Protein AF-0000000084541902 (afdb_homodimer)

Foldseek 3Di:
DDDDDDDDAAEAEDQCQPQQQVQVCQLVVHHFPDDDPQAKTWHDDVPHIYIYGYDDPVCCVVRVDLDDPDEAEEEDQDVVVSQVSCVVSVWHQPDDWDADPQFIWTWTAGPRRHIYIYTYGDD/DDDDDDDDAAEAEDQCQPQQQVQVCQLVVHHFPDDDPQAKTWHDDVPHIYIYGYDDPVCCVVRVDLDDPDEAEEEDQDVVVSQVSCVVSVWHQPDDWDADPQFIWGWTAGPRRHIYIYTYGDD

Secondary structure (DSSP, 8-state):
----EEEEEEEEE-S-HHHHHHHHHHHHTS--SEEETTTEEEEEETTEEEEEEPPPGGGGGGG-----SEEEEEEES-HHHHHHHHHHTT----SPPEEETTEEEEEEE-TT--EEEEEEE--/----EEEEEEEEE-S-HHHHHHHHHHHHTS--SEEETTTEEEEEETTEEEEEEPPPGGGGGGG--S--SEEEEEEES-HHHHHHHHHHTT---SSPPEEETTEEEEEEE-TT--EEEEEEE--

Structure (mmCIF, N/CA/C/O backbone):
data_AF-0000000084541902-model_v1
#
loop_
_entity.id
_entity.type
_entity.pdbx_description
1 polymer 'Glyoxalase/bleomycin resistance protein/dioxygenase'
#
loop_
_atom_site.group_PDB
_atom_site.id
_atom_site.type_symbol
_atom_site.label_atom_id
_atom_site.label_alt_id
_atom_site.label_comp_id
_atom_site.label_asym_id
_atom_site.label_entity_id
_atom_site.label_seq_id
_atom_site.pdbx_PDB_ins_code
_atom_site.Cartn_x
_atom_site.Cartn_y
_atom_site.Cartn_z
_atom_site.occupancy
_atom_site.B_iso_or_equiv
_atom_site.auth_seq_id
_atom_site.auth_comp_id
_atom_site.auth_asym_id
_atom_site.auth_atom_id
_atom_site.pdbx_PDB_model_num
ATOM 1 N N . MET A 1 1 ? -4.469 -24.125 -5.059 1 84.31 1 MET A N 1
ATOM 2 C CA . MET A 1 1 ? -3.158 -23.859 -4.473 1 84.31 1 MET A CA 1
ATOM 3 C C . MET A 1 1 ? -3.051 -22.422 -4.004 1 84.31 1 MET A C 1
ATOM 5 O O . MET A 1 1 ? -3.621 -21.516 -4.617 1 84.31 1 MET A O 1
ATOM 9 N N . VAL A 1 2 ? -2.547 -22.188 -2.789 1 92.25 2 VAL A N 1
ATOM 10 C CA . VAL A 1 2 ? -2.516 -20.906 -2.09 1 92.25 2 VAL A CA 1
ATOM 11 C C . VAL A 1 2 ? -1.085 -20.375 -2.049 1 92.25 2 VAL A C 1
ATOM 13 O O . VAL A 1 2 ? -0.127 -21.156 -2.098 1 92.25 2 VAL A O 1
ATOM 16 N N . LEU A 1 3 ? -0.998 -19.078 -2.119 1 96.38 3 LEU A N 1
ATOM 17 C CA . LEU A 1 3 ? 0.308 -18.453 -1.986 1 96.38 3 LEU A CA 1
ATOM 18 C C . LEU A 1 3 ? 0.795 -18.5 -0.542 1 96.38 3 LEU A C 1
ATOM 20 O O . LEU A 1 3 ? 0.084 -18.078 0.373 1 96.38 3 LEU A O 1
ATOM 24 N N . HIS A 1 4 ? 1.922 -19.078 -0.298 1 94.94 4 HIS A N 1
ATOM 25 C CA . HIS A 1 4 ? 2.521 -19.078 1.031 1 94.94 4 HIS A CA 1
ATOM 26 C C . HIS A 1 4 ? 3.416 -17.859 1.226 1 94.94 4 HIS A C 1
ATOM 28 O O . HIS A 1 4 ? 4.59 -17.875 0.854 1 94.94 4 HIS A O 1
ATOM 34 N N . CYS A 1 5 ? 2.943 -16.875 1.828 1 95.88 5 CYS A N 1
ATOM 35 C CA . CYS A 1 5 ? 3.604 -15.594 2.039 1 95.88 5 CYS A CA 1
ATOM 36 C C . CYS A 1 5 ? 4.211 -15.516 3.434 1 95.88 5 CYS A C 1
ATOM 38 O O . CYS A 1 5 ? 3.537 -15.805 4.426 1 95.88 5 CYS A O 1
ATOM 40 N N . HIS A 1 6 ? 5.473 -15.094 3.51 1 95.88 6 HIS A N 1
ATOM 41 C CA . HIS A 1 6 ? 6.18 -15 4.781 1 95.88 6 HIS A CA 1
ATOM 42 C C . HIS A 1 6 ? 6.137 -13.578 5.336 1 95.88 6 HIS A C 1
ATOM 44 O O . HIS A 1 6 ? 6.234 -13.383 6.551 1 95.88 6 HIS A O 1
ATOM 50 N N . ALA A 1 7 ? 6.039 -12.672 4.535 1 97.25 7 ALA A N 1
ATOM 51 C CA . ALA A 1 7 ? 6.012 -11.258 4.91 1 97.25 7 ALA A CA 1
ATOM 52 C C . ALA A 1 7 ? 5.34 -10.422 3.824 1 97.25 7 ALA A C 1
ATOM 54 O O . ALA A 1 7 ? 5.395 -10.766 2.641 1 97.25 7 ALA A O 1
ATOM 55 N N . ALA A 1 8 ? 4.699 -9.438 4.238 1 98.56 8 ALA A N 1
ATOM 56 C CA . ALA A 1 8 ? 4.09 -8.469 3.322 1 98.56 8 ALA A CA 1
ATOM 57 C C . ALA A 1 8 ? 4.48 -7.043 3.693 1 98.56 8 ALA A C 1
ATOM 59 O O . ALA A 1 8 ? 4.547 -6.699 4.875 1 98.56 8 ALA A O 1
ATOM 60 N N . VAL A 1 9 ? 4.766 -6.262 2.695 1 98.25 9 VAL A N 1
ATOM 61 C CA . VAL A 1 9 ? 5.145 -4.859 2.842 1 98.25 9 VAL A CA 1
ATOM 62 C C . VAL A 1 9 ? 4.484 -4.031 1.745 1 98.25 9 VAL A C 1
ATOM 64 O O . VAL A 1 9 ? 4.238 -4.527 0.644 1 98.25 9 VAL A O 1
ATOM 67 N N . VAL A 1 10 ? 4.168 -2.811 2.059 1 98.44 10 VAL A N 1
ATOM 68 C CA . VAL A 1 10 ? 3.791 -1.898 0.983 1 98.44 10 VAL A CA 1
ATOM 69 C C . VAL A 1 10 ? 5.004 -1.073 0.557 1 98.44 10 VAL A C 1
ATOM 71 O O . VAL A 1 10 ? 5.793 -0.639 1.398 1 98.44 10 VAL A O 1
ATOM 74 N N . THR A 1 11 ? 5.082 -0.857 -0.761 1 96.94 11 THR A N 1
ATOM 75 C CA . THR A 1 11 ? 6.219 -0.095 -1.261 1 96.94 11 THR A CA 1
ATOM 76 C C . THR A 1 11 ? 5.758 1.023 -2.189 1 96.94 11 THR A C 1
ATOM 78 O O . THR A 1 11 ? 4.695 0.926 -2.807 1 96.94 11 THR A O 1
ATOM 81 N N . ILE A 1 12 ? 6.566 2.049 -2.248 1 96.38 12 ILE A N 1
ATOM 82 C CA . ILE A 1 12 ? 6.395 3.143 -3.197 1 96.38 12 ILE A CA 1
ATOM 83 C C . ILE A 1 12 ? 7.648 3.275 -4.062 1 96.38 12 ILE A C 1
ATOM 85 O O . ILE A 1 12 ? 8.766 3.332 -3.545 1 96.38 12 ILE A O 1
ATOM 89 N N . SER A 1 13 ? 7.422 3.297 -5.34 1 94.94 13 SER A N 1
ATOM 90 C CA . SER A 1 13 ? 8.531 3.582 -6.246 1 94.94 13 SER A CA 1
ATOM 91 C C . SER A 1 13 ? 8.664 5.082 -6.496 1 94.94 13 SER A C 1
ATOM 93 O O . SER A 1 13 ? 7.668 5.797 -6.559 1 94.94 13 SER A O 1
ATOM 95 N N . THR A 1 14 ? 9.875 5.559 -6.598 1 94.12 14 THR A N 1
ATOM 96 C CA . THR A 1 14 ? 10.117 6.969 -6.875 1 94.12 14 THR A CA 1
ATOM 97 C C . THR A 1 14 ? 11.445 7.156 -7.594 1 94.12 14 THR A C 1
ATOM 99 O O . THR A 1 14 ? 12.414 6.441 -7.32 1 94.12 14 THR A O 1
ATOM 102 N N . PRO A 1 15 ? 11.516 8.125 -8.531 1 91.25 15 PRO A N 1
ATOM 103 C CA . PRO A 1 15 ? 12.812 8.453 -9.125 1 91.25 15 PRO A CA 1
ATOM 104 C C . PRO A 1 15 ? 13.695 9.289 -8.195 1 91.25 15 PRO A C 1
ATOM 106 O O . PRO A 1 15 ? 14.883 9.477 -8.477 1 91.25 15 PRO A O 1
ATOM 109 N N . ASN A 1 16 ? 13.164 9.805 -7.156 1 92.81 16 ASN A N 1
ATOM 110 C CA . ASN A 1 16 ? 13.906 10.641 -6.211 1 92.81 16 ASN A CA 1
ATOM 111 C C . ASN A 1 16 ? 13.734 10.148 -4.777 1 92.81 16 ASN A C 1
ATOM 113 O O . ASN A 1 16 ? 12.977 10.734 -3.998 1 92.81 16 ASN A O 1
ATOM 117 N N . LEU A 1 17 ? 14.492 9.18 -4.438 1 96.69 17 LEU A N 1
ATOM 118 C CA . LEU A 1 17 ? 14.391 8.5 -3.154 1 96.69 17 LEU A CA 1
ATOM 119 C C . LEU A 1 17 ? 14.672 9.453 -2.002 1 96.69 17 LEU A C 1
ATOM 121 O O . LEU A 1 17 ? 13.977 9.43 -0.986 1 96.69 17 LEU A O 1
ATOM 125 N N . ALA A 1 18 ? 15.656 10.266 -2.162 1 97.56 18 ALA A N 1
ATOM 126 C CA . ALA A 1 18 ? 16.062 11.18 -1.097 1 97.56 18 ALA A CA 1
ATOM 127 C C . ALA A 1 18 ? 14.914 12.109 -0.711 1 97.56 18 ALA A C 1
ATOM 129 O O . ALA A 1 18 ? 14.617 12.281 0.474 1 97.56 18 ALA A O 1
ATOM 130 N N . GLN A 1 19 ? 14.305 12.672 -1.702 1 96.88 19 GLN A N 1
ATOM 131 C CA . GLN A 1 19 ? 13.211 13.617 -1.47 1 96.88 19 GLN A CA 1
ATOM 132 C C . GLN A 1 19 ? 12.047 12.938 -0.76 1 96.88 19 GLN A C 1
ATOM 134 O O . GLN A 1 19 ? 11.531 13.453 0.231 1 96.88 19 GLN A O 1
ATOM 139 N N . LEU A 1 20 ? 11.617 11.812 -1.237 1 97.19 20 LEU A N 1
ATOM 140 C CA . LEU A 1 20 ? 10.461 11.141 -0.667 1 97.19 20 LEU A CA 1
ATOM 141 C C . LEU A 1 20 ? 10.773 10.594 0.721 1 97.19 20 LEU A C 1
ATOM 143 O O . LEU A 1 20 ? 9.93 10.648 1.621 1 97.19 20 LEU A O 1
ATOM 147 N N . SER A 1 21 ? 11.961 10.078 0.886 1 98.31 21 SER A N 1
ATOM 148 C CA . SER A 1 21 ? 12.391 9.617 2.201 1 98.31 21 SER A CA 1
ATOM 149 C C . SER A 1 21 ? 12.391 10.75 3.217 1 98.31 21 SER A C 1
ATOM 151 O O . SER A 1 21 ? 11.977 10.562 4.363 1 98.31 21 SER A O 1
ATOM 153 N N . GLN A 1 22 ? 12.82 11.883 2.809 1 98.19 22 GLN A N 1
ATOM 154 C CA . GLN A 1 22 ? 12.836 13.039 3.703 1 98.19 22 GLN A CA 1
ATOM 155 C C . GLN A 1 22 ? 11.422 13.453 4.098 1 98.19 22 GLN A C 1
ATOM 157 O O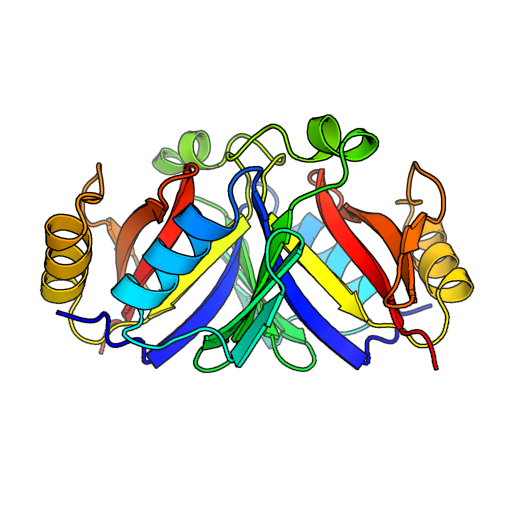 . GLN A 1 22 ? 11.164 13.773 5.258 1 98.19 22 GLN A O 1
ATOM 162 N N . PHE A 1 23 ? 10.562 13.438 3.158 1 98.38 23 PHE A N 1
ATOM 163 C CA . PHE A 1 23 ? 9.172 13.758 3.451 1 98.38 23 PHE A CA 1
ATOM 164 C C . PHE A 1 23 ? 8.625 12.844 4.543 1 98.38 23 PHE A C 1
ATOM 166 O O . PHE A 1 23 ? 8.055 13.312 5.531 1 98.38 23 PHE A O 1
ATOM 173 N N . TYR A 1 24 ? 8.758 11.555 4.348 1 98.62 24 TYR A N 1
ATOM 174 C CA . TYR A 1 24 ? 8.195 10.617 5.309 1 98.62 24 TYR A CA 1
ATOM 175 C C . TYR A 1 24 ? 8.93 10.695 6.645 1 98.62 24 TYR A C 1
ATOM 177 O O . TYR A 1 24 ? 8.328 10.508 7.703 1 98.62 24 TYR A O 1
ATOM 185 N N . SER A 1 25 ? 10.242 10.977 6.613 1 98.56 25 SER A N 1
ATOM 186 C CA . SER A 1 25 ? 10.961 11.211 7.863 1 98.56 25 SER A CA 1
ATOM 187 C C . SER A 1 25 ? 10.367 12.383 8.633 1 98.56 25 SER A C 1
ATOM 189 O O . SER A 1 25 ? 10.148 12.297 9.844 1 98.56 25 SER A O 1
ATOM 191 N N . ASP A 1 26 ? 10.109 13.461 7.949 1 98.31 26 ASP A N 1
ATOM 192 C CA . ASP A 1 26 ? 9.539 14.656 8.57 1 98.31 26 ASP A CA 1
ATOM 193 C C . ASP A 1 26 ? 8.102 14.398 9.039 1 98.31 26 ASP A C 1
ATOM 195 O O . ASP A 1 26 ? 7.727 14.797 10.141 1 98.31 26 ASP A O 1
ATOM 199 N N . LEU A 1 27 ? 7.352 13.773 8.211 1 98.38 27 LEU A N 1
ATOM 200 C CA . LEU A 1 27 ? 5.953 13.5 8.516 1 98.38 27 LEU A CA 1
ATOM 201 C C . LEU A 1 27 ? 5.828 12.641 9.766 1 98.38 27 LEU A C 1
ATOM 203 O O . LEU A 1 27 ? 4.992 12.914 10.633 1 98.38 27 LEU A O 1
ATOM 207 N N . LEU A 1 28 ? 6.668 11.609 9.844 1 97.31 28 LEU A N 1
ATOM 208 C CA . LEU A 1 28 ? 6.543 10.609 10.891 1 97.31 28 LEU A CA 1
ATOM 209 C C . LEU A 1 28 ? 7.434 10.945 12.078 1 97.31 28 LEU A C 1
ATOM 211 O O . LEU A 1 28 ? 7.297 10.352 13.148 1 97.31 28 LEU A O 1
ATOM 215 N N . GLY A 1 29 ? 8.367 11.844 11.867 1 96.69 29 GLY A N 1
ATOM 216 C CA . GLY A 1 29 ? 9.25 12.266 12.945 1 96.69 29 GLY A CA 1
ATOM 217 C C . GLY A 1 29 ? 10.312 11.242 13.289 1 96.69 29 GLY A C 1
ATOM 218 O O . GLY A 1 29 ? 10.703 11.117 14.445 1 96.69 29 GLY A O 1
ATOM 219 N N . MET A 1 30 ? 10.648 10.414 12.336 1 96.38 30 MET A N 1
ATOM 220 C CA . MET A 1 30 ? 11.648 9.367 12.547 1 96.38 30 MET A CA 1
ATOM 221 C C . MET A 1 30 ? 12.43 9.102 11.266 1 96.38 30 MET A C 1
ATOM 223 O O . MET A 1 30 ? 11.906 9.266 10.164 1 96.38 30 MET A O 1
ATOM 227 N N . PRO A 1 31 ? 13.68 8.719 11.43 1 97.25 31 PRO A N 1
ATOM 228 C CA . PRO A 1 31 ? 14.414 8.289 10.234 1 97.25 31 PRO A CA 1
ATOM 229 C C . PRO A 1 31 ? 14 6.898 9.758 1 97.25 31 PRO A C 1
ATOM 231 O O . PRO A 1 31 ? 13.375 6.145 10.508 1 97.25 31 PRO A O 1
ATOM 234 N N . PRO A 1 32 ? 14.32 6.621 8.453 1 98.44 32 PRO A N 1
ATOM 235 C CA . PRO A 1 32 ? 14.094 5.238 8.031 1 98.44 32 PRO A CA 1
ATOM 236 C C . PRO A 1 32 ? 14.945 4.234 8.805 1 98.44 32 PRO A C 1
ATOM 238 O O . PRO A 1 32 ? 16.078 4.539 9.172 1 98.44 32 PRO A O 1
ATOM 241 N N . GLN A 1 33 ? 14.422 3.051 9.031 1 98.31 33 GLN A N 1
ATOM 242 C CA . GLN A 1 33 ? 15.156 1.982 9.695 1 98.31 33 GLN A CA 1
ATOM 243 C C . GLN A 1 33 ? 16.281 1.45 8.797 1 98.31 33 GLN A C 1
ATOM 245 O O . GLN A 1 33 ? 17.312 0.993 9.297 1 98.31 33 GLN A O 1
ATOM 250 N N . ILE A 1 34 ? 16.031 1.402 7.543 1 97.31 34 ILE A N 1
ATOM 251 C CA . ILE A 1 34 ? 16.984 1.048 6.504 1 97.31 34 ILE A CA 1
ATOM 252 C C . ILE A 1 34 ? 17.094 2.18 5.484 1 97.31 34 ILE A C 1
ATOM 254 O O . ILE A 1 34 ? 16.078 2.752 5.082 1 97.31 34 ILE A O 1
ATOM 258 N N . TYR A 1 35 ? 18.281 2.539 5.152 1 97.88 35 TYR A N 1
ATOM 259 C CA . TYR A 1 35 ? 18.484 3.523 4.098 1 97.88 35 TYR A CA 1
ATOM 260 C C . TYR A 1 35 ? 19.734 3.186 3.277 1 97.88 35 TYR A C 1
ATOM 262 O O . TYR A 1 35 ? 20.844 3.107 3.82 1 97.88 35 TYR A O 1
ATOM 270 N N . ILE A 1 36 ? 19.469 2.891 2.104 1 96.06 36 ILE A N 1
ATOM 271 C CA . ILE A 1 36 ? 20.531 2.709 1.116 1 96.06 36 ILE A CA 1
ATOM 272 C C . ILE A 1 36 ? 20.406 3.773 0.027 1 96.06 36 ILE A C 1
ATOM 274 O O . ILE A 1 36 ? 19.438 3.766 -0.751 1 96.06 36 ILE A O 1
ATOM 278 N N . GLU A 1 37 ? 21.359 4.598 -0.025 1 95.5 37 GLU A N 1
ATOM 279 C CA . GLU A 1 37 ? 21.312 5.762 -0.91 1 95.5 37 GLU A CA 1
ATOM 280 C C . GLU A 1 37 ? 21.031 5.344 -2.352 1 95.5 37 GLU A C 1
ATOM 282 O O . GLU A 1 37 ? 21.688 4.441 -2.879 1 95.5 37 GLU A O 1
ATOM 287 N N . GLY A 1 38 ? 20.031 6.023 -2.93 1 93.69 38 GLY A N 1
ATOM 288 C C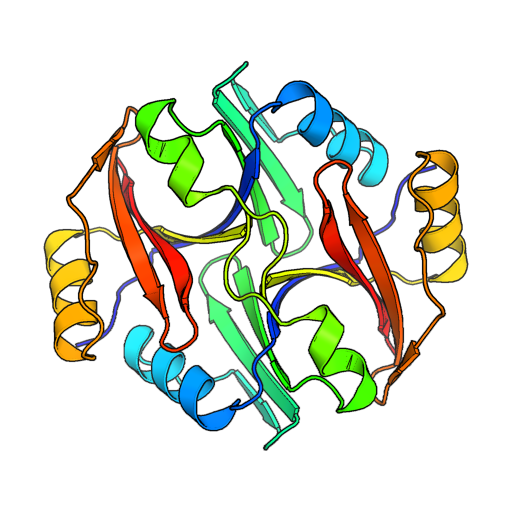A . GLY A 1 38 ? 19.703 5.801 -4.328 1 93.69 38 GLY A CA 1
ATOM 289 C C . GLY A 1 38 ? 19.078 4.441 -4.582 1 93.69 38 GLY A C 1
ATOM 290 O O . GLY A 1 38 ? 18.969 4.008 -5.734 1 93.69 38 GLY A O 1
ATOM 291 N N . VAL A 1 39 ? 18.75 3.709 -3.5 1 94.44 39 VAL A N 1
ATOM 292 C CA . VAL A 1 39 ? 18.281 2.35 -3.725 1 94.44 39 VAL A CA 1
ATOM 293 C C . VAL A 1 39 ? 16.984 2.119 -2.932 1 94.44 39 VAL A C 1
ATOM 295 O O . VAL A 1 39 ? 15.953 1.77 -3.504 1 94.44 39 VAL A O 1
ATOM 298 N N . TYR A 1 40 ? 17.109 2.367 -1.618 1 96.5 40 TYR A N 1
ATOM 299 C CA . TYR A 1 40 ? 16.016 1.848 -0.806 1 96.5 40 TYR A CA 1
ATOM 300 C C . TYR A 1 40 ? 15.938 2.564 0.537 1 96.5 40 TYR A C 1
ATOM 302 O O . TYR A 1 40 ? 16.969 2.896 1.125 1 96.5 40 TYR A O 1
ATOM 310 N N . ALA A 1 41 ? 14.773 2.838 1.063 1 98.44 41 ALA A N 1
ATOM 311 C CA . ALA A 1 41 ? 14.461 3.271 2.422 1 98.44 41 ALA A CA 1
ATOM 312 C C . ALA A 1 41 ? 13.273 2.496 2.988 1 98.44 41 ALA A C 1
ATOM 314 O O . ALA A 1 41 ? 12.344 2.156 2.258 1 98.44 41 ALA A O 1
ATOM 315 N N . GLU A 1 42 ? 13.297 2.279 4.32 1 98.75 42 GLU A N 1
ATOM 316 C CA . GLU A 1 42 ? 12.195 1.554 4.945 1 98.75 42 GLU A CA 1
ATOM 317 C C . GLU A 1 42 ? 11.805 2.188 6.277 1 98.75 42 GLU A C 1
ATOM 319 O O . GLU A 1 42 ? 12.672 2.477 7.109 1 98.75 42 GLU A O 1
ATOM 324 N N . PHE A 1 43 ? 10.531 2.4 6.469 1 98.75 43 PHE A N 1
ATOM 325 C CA . PHE A 1 43 ? 9.961 2.947 7.699 1 98.75 43 PHE A CA 1
ATOM 326 C C . PHE A 1 43 ? 9.094 1.913 8.406 1 98.75 43 PHE A C 1
ATOM 328 O O . PHE A 1 43 ? 8.367 1.157 7.754 1 98.75 43 PHE A O 1
ATOM 335 N N . GLN A 1 44 ? 9.195 1.877 9.688 1 98 44 GLN A N 1
ATOM 336 C CA . GLN A 1 44 ? 8.297 1.053 10.492 1 98 44 GLN A CA 1
ATOM 337 C C . GLN A 1 44 ? 7.176 1.891 11.102 1 98 44 GLN A C 1
ATOM 339 O O . GLN A 1 44 ? 7.41 2.689 12.008 1 98 44 GLN A O 1
ATOM 344 N N . LEU A 1 45 ? 5.965 1.694 10.609 1 98 45 LEU A N 1
ATOM 345 C CA . LEU A 1 45 ? 4.762 2.289 11.18 1 98 45 LEU A CA 1
ATOM 346 C C . LEU A 1 45 ? 4.023 1.284 12.062 1 98 45 LEU A C 1
ATOM 348 O O . LEU A 1 45 ? 4.32 0.087 12.023 1 98 45 LEU A O 1
ATOM 352 N N . PRO A 1 46 ? 3.154 1.787 12.945 1 97.62 46 PRO A N 1
ATOM 353 C CA . PRO A 1 46 ? 2.348 0.817 13.688 1 97.62 46 PRO A CA 1
ATOM 354 C C . PRO A 1 46 ? 1.528 -0.092 12.773 1 97.62 46 PRO A C 1
ATOM 356 O O . PRO A 1 46 ? 0.571 0.362 12.141 1 97.62 46 PRO A O 1
ATOM 359 N N . GLY A 1 47 ? 2.012 -1.36 12.617 1 97.56 47 GLY A N 1
ATOM 360 C CA . GLY A 1 47 ? 1.249 -2.363 11.891 1 97.56 47 GLY A CA 1
ATOM 361 C C . GLY A 1 47 ? 1.649 -2.471 10.43 1 97.56 47 GLY A C 1
ATOM 362 O O . GLY A 1 47 ? 1.054 -3.242 9.672 1 97.56 47 GLY A O 1
ATOM 363 N N . LEU A 1 48 ? 2.65 -1.729 10.008 1 98 48 LEU A N 1
ATOM 364 C CA . LEU A 1 48 ? 2.928 -1.683 8.578 1 98 48 LEU A CA 1
ATOM 365 C C . LEU A 1 48 ? 4.375 -1.271 8.32 1 98 48 LEU A C 1
ATOM 367 O O . LEU A 1 48 ? 4.879 -0.333 8.938 1 98 48 LEU A O 1
ATOM 371 N N . ARG A 1 49 ? 5.051 -1.941 7.438 1 98.44 49 ARG A N 1
ATOM 372 C CA . ARG A 1 49 ? 6.324 -1.467 6.902 1 98.44 49 ARG A CA 1
ATOM 373 C C . ARG A 1 49 ? 6.125 -0.758 5.566 1 98.44 49 ARG A C 1
ATOM 375 O O . ARG A 1 49 ? 5.422 -1.263 4.688 1 98.44 49 ARG A O 1
ATOM 382 N N . LEU A 1 50 ? 6.738 0.37 5.465 1 98.75 50 LEU A N 1
ATOM 383 C CA . LEU A 1 50 ? 6.734 1.138 4.227 1 98.75 50 LEU A CA 1
ATOM 384 C C . LEU A 1 50 ? 8.117 1.138 3.582 1 98.75 50 LEU A C 1
ATOM 386 O O . LEU A 1 50 ? 9.07 1.677 4.148 1 98.75 50 LEU A O 1
ATOM 390 N N . GLY A 1 51 ? 8.188 0.538 2.445 1 98.31 51 GLY A N 1
ATOM 391 C CA . GLY A 1 51 ? 9.398 0.63 1.643 1 98.31 51 GLY A CA 1
ATOM 392 C C . GLY A 1 51 ? 9.305 1.665 0.538 1 98.31 51 GLY A C 1
ATOM 393 O O . GLY A 1 51 ? 8.242 1.849 -0.059 1 98.31 51 GLY A O 1
ATOM 394 N N . ILE A 1 52 ? 10.367 2.285 0.3 1 97.81 52 ILE A N 1
ATOM 395 C CA . ILE A 1 52 ? 10.508 3.219 -0.812 1 97.81 52 ILE A CA 1
ATOM 396 C C . ILE A 1 52 ? 11.734 2.846 -1.649 1 97.81 52 ILE A C 1
ATOM 398 O O . ILE A 1 52 ? 12.82 2.641 -1.111 1 97.81 52 ILE A O 1
ATOM 402 N N . PHE A 1 53 ? 11.508 2.74 -2.945 1 95.44 53 PHE A N 1
ATOM 403 C CA . PHE A 1 53 ? 12.656 2.314 -3.742 1 95.44 53 PHE A CA 1
ATOM 404 C C . PHE A 1 53 ? 12.727 3.094 -5.051 1 95.44 53 PHE A C 1
ATOM 406 O O . PHE A 1 53 ? 11.703 3.596 -5.535 1 95.44 53 PHE A O 1
ATOM 413 N N . GLU A 1 54 ? 13.867 3.215 -5.566 1 92.88 54 GLU A N 1
ATOM 414 C CA . GLU A 1 54 ? 14.094 3.762 -6.902 1 92.88 54 GLU A CA 1
ATOM 415 C C . GLU A 1 54 ? 14.164 2.654 -7.949 1 92.88 54 GLU A C 1
ATOM 417 O O . GLU A 1 54 ? 15.031 1.781 -7.879 1 92.88 54 GLU A O 1
ATOM 422 N N . PRO A 1 55 ? 13.227 2.746 -8.883 1 87.81 55 PRO A N 1
ATOM 423 C CA . PRO A 1 55 ? 13.281 1.7 -9.906 1 87.81 55 PRO A CA 1
ATOM 424 C C . PRO A 1 55 ? 14.516 1.809 -10.797 1 87.81 55 PRO A C 1
ATOM 426 O O . PRO A 1 55 ? 15.039 2.906 -11 1 87.81 55 PRO A O 1
ATOM 429 N N . ARG A 1 56 ? 14.898 0.651 -11.258 1 82.81 56 ARG A N 1
ATOM 430 C CA . ARG A 1 56 ? 15.961 0.663 -12.25 1 82.81 56 ARG A CA 1
ATOM 431 C C . ARG A 1 56 ? 15.5 1.328 -13.539 1 82.81 56 ARG A C 1
ATOM 433 O O . ARG A 1 56 ? 14.305 1.367 -13.828 1 82.81 56 ARG A O 1
ATOM 440 N N . SER A 1 57 ? 16.422 1.892 -14.203 1 76.69 57 SER A N 1
ATOM 441 C CA . SER A 1 57 ? 16.125 2.648 -15.414 1 76.69 57 SER A CA 1
ATOM 442 C C . SER A 1 57 ? 15.188 1.874 -16.344 1 76.69 57 SER A C 1
ATOM 444 O O . SER A 1 57 ? 14.242 2.441 -16.891 1 76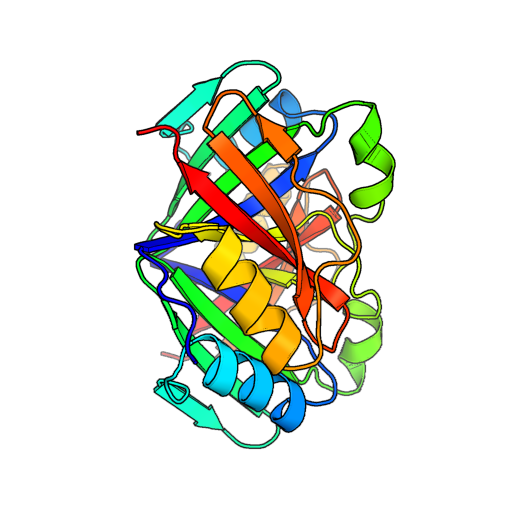.69 57 SER A O 1
ATOM 446 N N . GLY A 1 58 ? 15.344 0.688 -16.531 1 72.19 58 GLY A N 1
ATOM 447 C CA . GLY A 1 58 ? 14.523 -0.11 -17.422 1 72.19 58 GLY A CA 1
ATOM 448 C C . GLY A 1 58 ? 13.117 -0.335 -16.906 1 72.19 58 GLY A C 1
ATOM 449 O O . GLY A 1 58 ? 12.227 -0.706 -17.672 1 72.19 58 GLY A O 1
ATOM 450 N N . ASP A 1 59 ? 12.867 -0.091 -15.633 1 76.5 59 ASP A N 1
ATOM 451 C CA . ASP A 1 59 ? 11.586 -0.398 -15 1 76.5 59 ASP A CA 1
ATOM 452 C C . ASP A 1 59 ? 10.781 0.874 -14.75 1 76.5 59 ASP A C 1
ATOM 454 O O . ASP A 1 59 ? 9.633 0.809 -14.297 1 76.5 59 ASP A O 1
ATOM 458 N N . ARG A 1 60 ? 11.281 2.059 -15.094 1 75.12 60 ARG A N 1
ATOM 459 C CA . ARG A 1 60 ? 10.68 3.336 -14.719 1 75.12 60 ARG A CA 1
ATOM 460 C C . ARG A 1 60 ? 9.305 3.496 -15.359 1 75.12 60 ARG A C 1
ATOM 462 O O . ARG A 1 60 ? 8.391 4.059 -14.75 1 75.12 60 ARG A O 1
ATOM 469 N N . GLN A 1 61 ? 9.156 2.936 -16.469 1 74.44 61 GLN A N 1
ATOM 470 C CA . GLN A 1 61 ? 7.883 3.061 -17.188 1 74.44 61 GLN A CA 1
ATOM 471 C C . GLN A 1 61 ? 6.781 2.279 -16.469 1 74.44 61 GLN A C 1
ATOM 473 O O . GLN A 1 61 ? 5.613 2.674 -16.5 1 74.44 61 GLN A O 1
ATOM 478 N N . GLU A 1 62 ? 7.207 1.246 -15.742 1 76.12 62 GLU A N 1
ATOM 479 C CA . GLU A 1 62 ? 6.285 0.386 -15.008 1 76.12 62 GLU A CA 1
ATOM 480 C C . GLU A 1 62 ? 5.613 1.144 -13.867 1 76.12 62 GLU A C 1
ATOM 482 O O . GLU A 1 62 ? 4.484 0.829 -13.492 1 76.12 62 GLU A O 1
ATOM 487 N N . PHE A 1 63 ? 6.324 2.238 -13.453 1 77.06 63 PHE A N 1
ATOM 488 C CA . PHE A 1 63 ? 5.887 2.949 -12.258 1 77.06 63 PHE A CA 1
ATOM 489 C C . PHE A 1 63 ? 5.496 4.383 -12.594 1 77.06 63 PHE A C 1
ATOM 491 O O . PHE A 1 63 ? 5.5 5.254 -11.719 1 77.06 63 PHE A O 1
ATOM 498 N N . SER A 1 64 ? 5.16 4.738 -13.727 1 67.06 64 SER A N 1
ATOM 499 C CA . SER A 1 64 ? 5.148 6.094 -14.258 1 67.06 64 SER A CA 1
ATOM 500 C C . SER A 1 64 ? 3.908 6.855 -13.812 1 67.06 64 SER A C 1
ATOM 502 O O . SER A 1 64 ? 3.828 8.078 -13.977 1 67.06 64 SER A O 1
ATOM 504 N N . SER A 1 65 ? 2.943 6.129 -13.148 1 64.94 65 SER A N 1
ATOM 505 C CA . SER A 1 65 ? 1.807 6.934 -12.711 1 64.94 65 SER A CA 1
ATOM 506 C C . SER A 1 65 ? 1.664 6.898 -11.195 1 64.94 65 SER A C 1
ATOM 508 O O . SER A 1 65 ? 1.727 5.832 -10.578 1 64.94 65 SER A O 1
ATOM 510 N N . PRO A 1 66 ? 1.711 8.125 -10.594 1 58.88 66 PRO A N 1
ATOM 511 C CA . PRO A 1 66 ? 1.531 8.156 -9.141 1 58.88 66 PRO A CA 1
ATOM 512 C C . PRO A 1 66 ? 0.102 7.828 -8.719 1 58.88 66 PRO A C 1
ATOM 514 O O . PRO A 1 66 ? -0.141 7.508 -7.551 1 58.88 66 PRO A O 1
ATOM 517 N N . LYS A 1 67 ? -0.715 7.93 -9.727 1 66.31 67 LYS A N 1
ATOM 518 C CA . LYS A 1 67 ? -2.115 7.688 -9.391 1 66.31 67 LYS A CA 1
ATOM 519 C C . LYS A 1 67 ? -2.447 6.199 -9.453 1 66.31 67 LYS A C 1
ATOM 521 O O . LYS A 1 67 ? -1.856 5.461 -10.242 1 66.31 67 LYS A O 1
ATOM 526 N N . GLY A 1 68 ? -3.027 5.762 -8.359 1 83.88 68 GLY A N 1
ATOM 527 C CA . GLY A 1 68 ? -3.471 4.375 -8.328 1 83.88 68 GLY A CA 1
ATOM 528 C C . GLY A 1 68 ? -4.543 4.117 -7.281 1 83.88 68 GLY A C 1
ATOM 529 O O . GLY A 1 68 ? -4.984 5.039 -6.598 1 83.88 68 GLY A O 1
ATOM 530 N N . ALA A 1 69 ? -4.977 2.939 -7.32 1 91.88 69 ALA A N 1
ATOM 531 C CA . ALA A 1 69 ? -6.07 2.525 -6.445 1 91.88 69 ALA A CA 1
ATOM 532 C C . ALA A 1 69 ? -5.57 2.258 -5.031 1 91.88 69 ALA A C 1
ATOM 534 O O . ALA A 1 69 ? -6.363 2.135 -4.094 1 91.88 69 ALA A O 1
ATOM 535 N N . MET A 1 70 ? -4.23 2.234 -4.844 1 95.25 70 MET A N 1
ATOM 536 C CA . MET A 1 70 ? -3.676 1.941 -3.525 1 95.25 70 MET A CA 1
ATOM 537 C C . MET A 1 70 ? -3.402 3.227 -2.754 1 95.25 70 MET A C 1
ATOM 539 O O . MET A 1 70 ? -2.975 4.227 -3.334 1 95.25 70 MET A O 1
ATOM 543 N N . SER A 1 71 ? -3.617 3.18 -1.47 1 96.19 71 SER A N 1
ATOM 544 C CA . SER A 1 71 ? -3.365 4.297 -0.566 1 96.19 71 SER A CA 1
ATOM 545 C C . SER A 1 71 ? -2.744 3.822 0.742 1 96.19 71 SER A C 1
ATOM 547 O O . SER A 1 71 ? -3.004 2.703 1.188 1 96.19 71 SER A O 1
ATOM 549 N N . LEU A 1 72 ? -1.904 4.652 1.279 1 97.62 72 LEU A N 1
ATOM 550 C CA . LEU A 1 72 ? -1.462 4.496 2.66 1 97.62 72 LEU A CA 1
ATOM 551 C C . LEU A 1 72 ? -2.445 5.152 3.625 1 97.62 72 LEU A C 1
ATOM 553 O O . LEU A 1 72 ? -2.658 6.363 3.572 1 97.62 72 LEU A O 1
ATOM 557 N N . CYS A 1 73 ? -3.049 4.391 4.508 1 97.62 73 CYS A N 1
ATOM 558 C CA . CYS A 1 73 ? -4.039 4.906 5.445 1 97.62 73 CYS A CA 1
ATOM 559 C C . CYS A 1 73 ? -3.449 5.035 6.848 1 97.62 73 CYS A C 1
ATOM 561 O O . CYS A 1 73 ? -2.961 4.055 7.41 1 97.62 73 CYS A O 1
ATOM 563 N N . LEU A 1 74 ? -3.539 6.195 7.387 1 98.31 74 LEU A N 1
ATOM 564 C CA . LEU A 1 74 ? -2.963 6.496 8.688 1 98.31 74 LEU A CA 1
ATOM 565 C C . LEU A 1 74 ? -4.047 6.934 9.672 1 98.31 74 LEU A C 1
ATOM 567 O O . LEU A 1 74 ? -4.754 7.91 9.43 1 98.31 74 LEU A O 1
ATOM 571 N N . GLN A 1 75 ? -4.125 6.238 10.742 1 98.06 75 GLN A N 1
ATOM 572 C CA . GLN A 1 75 ? -5.078 6.59 11.789 1 98.06 75 GLN A CA 1
ATOM 573 C C . GLN A 1 75 ? -4.465 7.582 12.781 1 98.06 75 GLN A C 1
ATOM 575 O O . GLN A 1 75 ? -3.359 7.363 13.281 1 98.06 75 GLN A O 1
ATOM 580 N N . VAL A 1 76 ? -5.227 8.625 13.07 1 98.06 76 VAL A N 1
ATOM 581 C CA . VAL A 1 76 ? -4.762 9.633 14.023 1 98.06 76 VAL A CA 1
ATOM 582 C C . VAL A 1 76 ? -5.848 9.906 15.062 1 98.06 76 VAL A C 1
ATOM 584 O O . VAL A 1 76 ? -7.004 9.523 14.867 1 98.06 76 VAL A O 1
ATOM 587 N N . SER A 1 77 ? -5.465 10.523 16.203 1 97.06 77 SER A N 1
ATOM 588 C CA . SER A 1 77 ? -6.426 10.875 17.25 1 97.06 77 SER A CA 1
ATOM 589 C C . SER A 1 77 ? -7.031 12.25 17 1 97.06 77 SER A C 1
ATOM 591 O O . SER A 1 77 ? -8.109 12.562 17.516 1 97.06 77 SER A O 1
ATOM 593 N N . ASP A 1 78 ? -6.348 13.055 16.234 1 97.12 78 ASP A N 1
ATOM 594 C CA . ASP A 1 78 ? -6.746 14.438 15.961 1 97.12 78 ASP A CA 1
ATOM 595 C C . ASP A 1 78 ? -6.512 14.797 14.492 1 97.12 78 ASP A C 1
ATOM 597 O O . ASP A 1 78 ? -5.395 15.148 14.109 1 97.12 78 ASP A O 1
ATOM 601 N N . LEU A 1 79 ? -7.59 14.836 13.727 1 97.81 79 LEU A N 1
ATOM 602 C CA . LEU A 1 79 ? -7.5 15.023 12.281 1 97.81 79 LEU A CA 1
ATOM 603 C C . LEU A 1 79 ? -7.043 16.438 11.953 1 97.81 79 LEU A C 1
ATOM 605 O O . LEU A 1 79 ? -6.238 16.641 11.039 1 97.81 79 LEU A O 1
ATOM 609 N N . GLU A 1 80 ? -7.512 17.438 12.68 1 97.5 80 GLU A N 1
ATOM 610 C CA . GLU A 1 80 ? -7.125 18.828 12.445 1 97.5 80 GLU A CA 1
ATOM 611 C C . GLU A 1 80 ? -5.629 19.031 12.656 1 97.5 80 GLU A C 1
ATOM 613 O O . GLU A 1 80 ? -4.977 19.734 11.883 1 97.5 80 GLU A O 1
ATOM 618 N N . LYS A 1 81 ? -5.156 18.453 13.656 1 97.94 81 LYS A N 1
ATOM 619 C CA . LYS A 1 81 ? -3.721 18.547 13.914 1 97.94 81 LYS A CA 1
ATOM 620 C C . LYS A 1 81 ? -2.922 17.875 12.797 1 97.94 81 LYS A C 1
ATOM 622 O O . LYS A 1 81 ? -1.872 18.375 12.391 1 97.94 81 LYS A O 1
ATOM 627 N N . ALA A 1 82 ? -3.404 16.734 12.367 1 98.12 82 ALA A N 1
ATOM 628 C CA . ALA A 1 82 ? -2.748 16.031 11.266 1 98.12 82 ALA A CA 1
ATOM 629 C C . ALA A 1 82 ? -2.713 16.906 10.008 1 98.12 82 ALA A C 1
ATOM 631 O O . ALA A 1 82 ? -1.697 16.969 9.312 1 98.12 82 ALA A O 1
ATOM 632 N N . ILE A 1 83 ? -3.818 17.531 9.727 1 98 83 ILE A N 1
ATOM 633 C CA . ILE A 1 83 ? -3.906 18.422 8.578 1 98 83 ILE A CA 1
ATOM 634 C C . ILE A 1 83 ? -2.879 19.547 8.711 1 98 83 ILE A C 1
ATOM 636 O O . ILE A 1 83 ? -2.201 19.906 7.746 1 98 83 ILE A O 1
ATOM 640 N N . GLU A 1 84 ? -2.742 20.062 9.898 1 97.94 84 GLU A N 1
ATOM 641 C CA . GLU A 1 84 ? -1.748 21.109 10.164 1 97.94 84 GLU A CA 1
ATOM 642 C C . GLU A 1 84 ? -0.333 20.578 9.922 1 97.94 84 GLU A C 1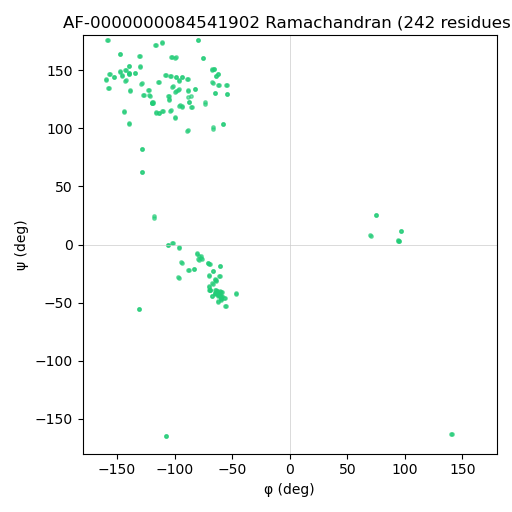
ATOM 644 O O . GLU A 1 84 ? 0.517 21.297 9.398 1 97.94 84 GLU A O 1
ATOM 649 N N . ASN A 1 85 ? -0.094 19.359 10.328 1 98 85 ASN A N 1
ATOM 650 C CA . ASN A 1 85 ? 1.206 18.75 10.078 1 98 85 ASN A CA 1
ATOM 651 C C . ASN A 1 85 ? 1.541 18.75 8.586 1 98 85 ASN A C 1
ATOM 653 O O . ASN A 1 85 ? 2.654 19.094 8.195 1 98 85 ASN A O 1
ATOM 657 N N . PHE A 1 86 ? 0.586 18.359 7.758 1 98.25 86 PHE A N 1
ATOM 658 C CA . PHE A 1 86 ? 0.789 18.328 6.316 1 98.25 86 PHE A CA 1
ATOM 659 C C . PHE A 1 86 ? 1.007 19.734 5.77 1 98.25 86 PHE A C 1
ATOM 661 O O . PHE A 1 86 ? 1.845 19.938 4.887 1 98.25 86 PHE A O 1
ATOM 668 N N . ARG A 1 87 ? 0.298 20.656 6.281 1 97.75 87 ARG A N 1
ATOM 669 C CA . ARG A 1 87 ? 0.448 22.047 5.852 1 97.75 87 ARG A CA 1
ATOM 670 C C . ARG A 1 87 ? 1.85 22.562 6.156 1 97.75 87 ARG A C 1
ATOM 672 O O . ARG A 1 87 ? 2.479 23.203 5.309 1 97.75 87 ARG A O 1
ATOM 679 N N . GLU A 1 88 ? 2.328 22.281 7.281 1 97.38 88 GLU A N 1
ATOM 680 C CA . GLU A 1 88 ? 3.648 22.75 7.703 1 97.38 88 GLU A CA 1
ATOM 681 C C . GLU A 1 88 ? 4.746 22.141 6.836 1 97.38 88 GLU A C 1
ATOM 683 O O . GLU A 1 88 ? 5.785 22.766 6.613 1 97.38 88 GLU A O 1
ATOM 688 N N . LEU A 1 89 ? 4.461 20.969 6.375 1 97.25 89 LEU A N 1
ATOM 689 C CA . LEU A 1 89 ? 5.43 20.281 5.523 1 97.25 89 LEU A CA 1
ATOM 690 C C . LEU A 1 89 ? 5.379 20.828 4.102 1 97.25 89 LEU A C 1
ATOM 692 O O . LEU A 1 89 ? 6.234 20.5 3.273 1 97.25 89 LEU A O 1
ATOM 696 N N . GLY A 1 90 ? 4.305 21.609 3.832 1 97.5 90 GLY A N 1
ATOM 697 C CA . GLY A 1 90 ? 4.176 22.188 2.504 1 97.5 90 GLY A CA 1
ATOM 698 C C . GLY A 1 90 ? 3.287 21.375 1.582 1 97.5 90 GLY A C 1
ATOM 699 O O . GLY A 1 90 ? 3.271 21.609 0.37 1 97.5 90 GLY A O 1
ATOM 700 N N . TYR A 1 91 ? 2.561 20.422 2.107 1 97.19 91 TYR A N 1
ATOM 701 C CA . TYR A 1 91 ? 1.69 19.562 1.316 1 97.19 91 TYR A CA 1
ATOM 702 C C . TYR A 1 91 ? 0.284 19.531 1.902 1 97.19 91 TYR A C 1
ATOM 704 O O . TYR A 1 91 ? -0.222 18.453 2.246 1 97.19 91 TYR A O 1
ATOM 712 N N . PRO A 1 92 ? -0.406 20.609 1.956 1 98 92 PRO A N 1
ATOM 713 C CA . PRO A 1 92 ? -1.76 20.625 2.514 1 98 92 PRO A CA 1
ATOM 714 C C . PRO A 1 92 ? -2.721 19.719 1.732 1 98 92 PRO A C 1
ATOM 716 O O . PRO A 1 92 ? -2.674 19.688 0.5 1 98 92 PRO A O 1
ATOM 719 N N . PRO A 1 93 ? -3.545 18.969 2.461 1 97.69 93 PRO A N 1
ATOM 720 C CA . PRO A 1 93 ? -4.586 18.234 1.73 1 97.69 93 PRO A CA 1
ATOM 721 C C . PRO A 1 93 ? -5.445 19.156 0.859 1 97.69 93 PRO A C 1
ATOM 723 O O . PRO A 1 93 ? -5.852 20.234 1.303 1 97.69 93 PRO A O 1
ATOM 726 N N . PRO A 1 94 ? -5.746 18.75 -0.338 1 95.31 94 PRO A N 1
ATOM 727 C CA . PRO A 1 94 ? -6.43 19.641 -1.27 1 95.31 94 PRO A CA 1
ATOM 728 C C . PRO A 1 94 ? -7.941 19.656 -1.07 1 95.31 94 PRO A C 1
ATOM 730 O O . PRO A 1 94 ? -8.625 20.547 -1.59 1 95.31 94 PRO A O 1
ATOM 733 N N . GLY A 1 95 ? -8.453 18.688 -0.484 1 93.62 95 GLY A N 1
ATOM 734 C CA . GLY A 1 95 ? -9.898 18.547 -0.398 1 93.62 95 GLY A CA 1
ATOM 735 C C . GLY A 1 95 ? -10.438 18.812 0.995 1 93.62 95 GLY A C 1
ATOM 736 O O . GLY A 1 95 ? -9.781 19.469 1.81 1 93.62 95 GLY A O 1
ATOM 737 N N . GLU A 1 96 ? -11.664 18.375 1.145 1 94.25 96 GLU A N 1
ATOM 738 C CA . GLU A 1 96 ? -12.359 18.594 2.412 1 94.25 96 GLU A CA 1
ATOM 739 C C . GLU A 1 96 ? -12.383 17.312 3.248 1 94.25 96 GLU A C 1
ATOM 741 O O . GLU A 1 96 ? -12.141 16.234 2.732 1 94.25 96 GLU A O 1
ATOM 746 N N . ILE A 1 97 ? -12.625 17.578 4.496 1 96.12 97 ILE A N 1
ATOM 747 C CA . ILE A 1 97 ? -12.852 16.438 5.383 1 96.12 97 ILE A CA 1
ATOM 748 C C . ILE A 1 97 ? -14.125 15.711 4.969 1 96.12 97 ILE A C 1
ATOM 750 O O . ILE A 1 97 ? -15.156 16.344 4.715 1 96.12 97 ILE A O 1
ATOM 754 N N . ILE A 1 98 ? -13.922 14.445 4.859 1 92.81 98 ILE A N 1
ATOM 755 C CA . ILE A 1 98 ? -15.047 13.57 4.547 1 92.81 98 ILE A CA 1
ATOM 756 C C . ILE A 1 98 ? -15.523 12.867 5.82 1 92.81 98 ILE A C 1
ATOM 758 O O . ILE A 1 98 ? -14.703 12.383 6.609 1 92.81 98 ILE A O 1
ATOM 762 N N . THR A 1 99 ? -16.781 12.82 5.992 1 90.19 99 THR A N 1
ATOM 763 C CA . THR A 1 99 ? -17.344 12.086 7.121 1 90.19 99 THR A CA 1
ATOM 764 C C . THR A 1 99 ? -17.938 10.766 6.66 1 90.19 99 THR A C 1
ATOM 766 O O . THR A 1 99 ? -18.812 10.734 5.785 1 90.19 99 THR A O 1
ATOM 769 N N . ALA A 1 100 ? -17.328 9.711 7.137 1 79.62 100 ALA A N 1
ATOM 770 C CA . ALA A 1 100 ? -17.828 8.367 6.867 1 79.62 100 ALA A CA 1
ATOM 771 C C . ALA A 1 100 ? -18.391 7.727 8.133 1 79.62 100 ALA A C 1
ATOM 773 O O . ALA A 1 100 ? -18.344 8.328 9.211 1 79.62 100 ALA A O 1
ATOM 774 N N . SER A 1 101 ? -19 6.539 7.926 1 80.25 101 SER A N 1
ATOM 775 C CA . SER A 1 101 ? -19.594 5.84 9.055 1 80.25 101 SER A CA 1
ATOM 776 C C . SER A 1 101 ? -18.562 5.504 10.117 1 80.25 101 SER A C 1
ATOM 778 O O . SER A 1 101 ? -18.859 5.477 11.305 1 80.25 101 SER A O 1
ATOM 780 N N . HIS A 1 102 ? -17.344 5.348 9.766 1 82.06 102 HIS A N 1
ATOM 781 C CA . HIS A 1 102 ? -16.297 4.891 10.68 1 82.06 102 HIS A CA 1
ATOM 782 C C . HIS A 1 102 ? -15.531 6.066 11.266 1 82.06 102 HIS A C 1
ATOM 784 O O . HIS A 1 102 ? -14.688 5.887 12.148 1 82.06 102 HIS A O 1
ATOM 790 N N . GLY A 1 103 ? -15.898 7.301 10.812 1 92.62 103 GLY A N 1
ATOM 791 C CA . GLY A 1 103 ? -15.188 8.477 11.297 1 92.62 103 GLY A CA 1
ATOM 792 C C . GLY A 1 103 ? -14.953 9.516 10.211 1 92.62 103 GLY A C 1
ATOM 793 O O . GLY A 1 103 ? -15.727 9.609 9.258 1 92.62 103 GLY A O 1
ATOM 794 N N . ARG A 1 104 ? -14.016 10.406 10.516 1 96.69 104 ARG A N 1
ATOM 795 C CA . ARG A 1 104 ? -13.664 11.477 9.578 1 96.69 104 ARG A CA 1
ATOM 796 C C . ARG A 1 104 ? -12.344 11.18 8.883 1 96.69 104 ARG A C 1
ATOM 798 O O . ARG A 1 104 ? -11.43 10.609 9.484 1 96.69 104 ARG A O 1
ATOM 805 N N . GLU A 1 105 ? -12.273 11.594 7.625 1 96.31 105 GLU A N 1
ATOM 806 C CA . GLU A 1 105 ? -11.031 11.352 6.898 1 96.31 105 GLU A CA 1
ATOM 807 C C . GLU A 1 105 ? -10.758 12.469 5.891 1 96.31 105 GLU A C 1
ATOM 809 O O . GLU A 1 105 ? -11.633 13.281 5.605 1 96.31 105 GLU A O 1
ATOM 814 N N . ILE A 1 106 ? -9.57 12.539 5.438 1 97 106 ILE A N 1
ATOM 815 C CA . ILE A 1 106 ? -9.172 13.469 4.383 1 97 106 ILE A CA 1
ATOM 816 C C . ILE A 1 106 ? -8.094 12.828 3.512 1 97 106 ILE A C 1
ATOM 818 O O . ILE A 1 106 ? -7.297 12.023 3.992 1 97 106 ILE A O 1
ATOM 822 N N . TYR A 1 107 ? -8.141 13.133 2.254 1 95.62 107 TYR A N 1
ATOM 823 C CA . TYR A 1 107 ? -7.117 12.68 1.32 1 95.62 107 TYR A CA 1
ATOM 824 C C . TYR A 1 107 ? -5.949 13.656 1.273 1 95.62 107 TYR A C 1
ATOM 826 O O . TYR A 1 107 ? -6.145 14.852 1.05 1 95.62 107 TYR A O 1
ATOM 834 N N . ALA A 1 108 ? -4.805 13.203 1.537 1 96.75 108 ALA A N 1
ATOM 835 C CA . ALA A 1 108 ? -3.537 13.914 1.375 1 96.75 108 ALA A CA 1
ATOM 836 C C . ALA A 1 108 ? -2.646 13.219 0.348 1 96.75 108 ALA A C 1
ATOM 838 O O . ALA A 1 108 ? -2.957 12.117 -0.108 1 96.75 108 ALA A O 1
ATOM 839 N N . TYR A 1 109 ? -1.551 13.875 0.015 1 95.5 109 TYR A N 1
ATOM 840 C CA . TYR A 1 109 ? -0.643 13.344 -0.992 1 95.5 109 TYR A CA 1
ATOM 841 C C . TYR A 1 109 ? 0.809 13.625 -0.625 1 95.5 109 TYR A C 1
ATOM 843 O O . TYR A 1 109 ? 1.13 14.711 -0.131 1 95.5 109 TYR A O 1
ATOM 851 N N . ASP A 1 110 ? 1.621 12.641 -0.901 1 95.94 110 ASP A N 1
ATOM 852 C CA . ASP A 1 110 ? 3.047 12.891 -0.713 1 95.94 110 ASP A CA 1
ATOM 853 C C . ASP A 1 110 ? 3.627 13.68 -1.886 1 95.94 110 ASP A C 1
ATOM 855 O O . ASP A 1 110 ? 2.912 14.008 -2.834 1 95.94 110 ASP A O 1
ATOM 859 N N . PRO A 1 111 ? 4.906 14.07 -1.865 1 94.81 111 PRO A N 1
ATOM 860 C CA . PRO A 1 111 ? 5.48 14.945 -2.893 1 94.81 111 PRO A CA 1
ATOM 861 C C . PRO A 1 111 ? 5.402 14.336 -4.293 1 94.81 111 PRO A C 1
ATOM 863 O O . PRO A 1 111 ? 5.477 15.062 -5.289 1 94.81 111 PRO A O 1
ATOM 866 N N . CYS A 1 112 ? 5.211 13.016 -4.367 1 92.38 112 CYS A N 1
ATOM 867 C CA . CYS A 1 112 ? 5.184 12.336 -5.656 1 92.38 112 CYS A CA 1
ATOM 868 C C . CYS A 1 112 ? 3.754 12.023 -6.074 1 92.38 112 CYS A C 1
ATOM 870 O O . CYS A 1 112 ? 3.531 11.328 -7.074 1 92.38 112 CYS A O 1
ATOM 872 N N . GLY A 1 113 ? 2.801 12.406 -5.27 1 92.38 113 GLY A N 1
ATOM 873 C CA . GLY A 1 113 ? 1.402 12.281 -5.648 1 92.38 113 GLY A CA 1
ATOM 874 C C . GLY A 1 113 ? 0.767 10.992 -5.145 1 92.38 113 GLY A C 1
ATOM 875 O O . GLY A 1 113 ? -0.367 10.672 -5.512 1 92.38 113 GLY A O 1
ATOM 876 N N . ASN A 1 114 ? 1.465 10.156 -4.367 1 94.19 114 ASN A N 1
ATOM 877 C CA . ASN A 1 114 ? 0.862 8.977 -3.762 1 94.19 114 ASN A CA 1
ATOM 878 C C . ASN A 1 114 ? -0.174 9.352 -2.707 1 94.19 114 ASN A C 1
ATOM 880 O O . ASN A 1 114 ? 0.056 10.25 -1.897 1 94.19 114 ASN A O 1
ATOM 884 N N . ARG A 1 115 ? -1.215 8.641 -2.711 1 95.38 115 ARG A N 1
ATOM 885 C CA . ARG A 1 115 ? -2.34 9.008 -1.857 1 95.38 115 ARG A CA 1
ATOM 886 C C . ARG A 1 115 ? -2.133 8.508 -0.433 1 95.38 115 ARG A C 1
ATOM 888 O O . ARG A 1 115 ? -1.713 7.367 -0.227 1 95.38 115 ARG A O 1
ATOM 895 N N . ILE A 1 116 ? -2.387 9.383 0.466 1 97.06 116 ILE A N 1
ATOM 896 C CA . ILE A 1 116 ? -2.438 9.094 1.896 1 97.06 116 ILE A CA 1
ATOM 897 C C . ILE A 1 116 ? -3.826 9.422 2.439 1 97.06 116 ILE A C 1
ATOM 899 O O . ILE A 1 116 ? -4.316 10.539 2.275 1 97.06 116 ILE A O 1
ATOM 903 N N . ILE A 1 117 ? -4.473 8.469 3.008 1 96.81 117 ILE A N 1
ATOM 904 C CA . ILE A 1 117 ? -5.73 8.727 3.703 1 96.81 117 ILE A CA 1
ATOM 905 C C . ILE A 1 117 ? -5.469 8.906 5.195 1 96.81 117 ILE A C 1
ATOM 907 O O . ILE A 1 117 ? -4.914 8.016 5.848 1 96.81 117 ILE A O 1
ATOM 911 N N . VAL A 1 118 ? -5.793 10.016 5.703 1 97.94 118 VAL A N 1
ATOM 912 C CA . VAL A 1 118 ? -5.68 10.281 7.133 1 97.94 118 VAL A CA 1
ATOM 913 C C . VAL A 1 118 ? -7.066 10.258 7.773 1 97.94 118 VAL A C 1
ATOM 915 O O . VAL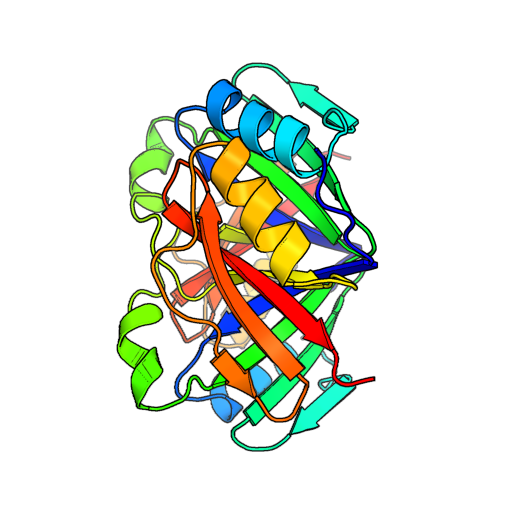 A 1 118 ? -7.988 10.93 7.301 1 97.94 118 VAL A O 1
ATOM 918 N N . TYR A 1 119 ? -7.168 9.453 8.844 1 97.31 119 TYR A N 1
ATOM 919 C CA . TYR A 1 119 ? -8.523 9.367 9.367 1 97.31 119 TYR A CA 1
ATOM 920 C C . TYR A 1 119 ? -8.516 9.281 10.891 1 97.31 119 TYR A C 1
ATOM 922 O O . TYR A 1 119 ? -7.531 8.828 11.484 1 97.31 119 TYR A O 1
ATOM 930 N N . GLU A 1 120 ? -9.516 9.773 11.445 1 97.69 120 GLU A N 1
ATOM 931 C CA . GLU A 1 120 ? -9.844 9.727 12.867 1 97.69 120 GLU A CA 1
ATOM 932 C C . GLU A 1 120 ? -11.094 8.883 13.117 1 97.69 120 GLU A C 1
ATOM 934 O O . GLU A 1 120 ? -12.18 9.219 12.633 1 97.69 120 GLU A O 1
ATOM 939 N N . SER A 1 121 ? -10.859 7.766 13.797 1 93.31 121 SER A N 1
ATOM 940 C CA . SER A 1 121 ? -11.969 6.852 14.039 1 93.31 121 SER A CA 1
ATOM 941 C C . SER A 1 121 ? -13.039 7.5 14.914 1 93.31 121 SER A C 1
ATOM 943 O O . SER A 1 121 ? -12.727 8.352 15.75 1 93.31 121 SER A O 1
ATOM 945 N N . LYS A 1 122 ? -14.273 7.105 14.562 1 84.62 122 LYS A N 1
ATOM 946 C CA . LYS A 1 122 ? -15.375 7.566 15.406 1 84.62 122 LYS A CA 1
ATOM 947 C C . LYS A 1 122 ? -15.297 6.941 16.797 1 84.62 122 LYS A C 1
ATOM 949 O O . LYS A 1 122 ? -15.055 5.742 16.938 1 84.62 122 LYS A O 1
ATOM 954 N N . THR A 1 123 ? -14.75 7.676 17.875 1 64.62 123 THR A N 1
ATOM 955 C CA . THR A 1 123 ? -14.758 7.223 19.266 1 64.62 123 THR A CA 1
ATOM 956 C C . THR A 1 123 ? -16.172 6.824 19.688 1 64.62 123 THR A C 1
ATOM 958 O O . THR A 1 123 ? -17.141 7.477 19.312 1 64.62 123 THR A O 1
ATOM 961 N N . MET B 1 1 ? 6.441 19.781 13.688 1 84.56 1 MET B N 1
ATOM 962 C CA . MET B 1 1 ? 5.379 18.953 14.258 1 84.56 1 MET B CA 1
ATOM 963 C C . MET B 1 1 ? 5.223 17.656 13.477 1 84.56 1 MET B C 1
ATOM 965 O O . MET B 1 1 ? 5.434 17.625 12.266 1 84.56 1 MET B O 1
ATOM 969 N N . VAL B 1 2 ? 5.094 16.516 14.188 1 92.31 2 VAL B N 1
ATOM 970 C CA . VAL B 1 2 ? 5.09 15.156 13.641 1 92.31 2 VAL B CA 1
ATOM 971 C C . VAL B 1 2 ? 3.678 14.578 13.688 1 92.31 2 VAL B C 1
ATOM 973 O O . VAL B 1 2 ? 2.869 14.977 14.531 1 92.31 2 VAL B O 1
ATOM 976 N N . LEU B 1 3 ? 3.402 13.797 12.695 1 96.25 3 LEU B N 1
ATOM 977 C CA . LEU B 1 3 ? 2.123 13.102 12.688 1 96.25 3 LEU B CA 1
ATOM 978 C C . LEU B 1 3 ? 2.113 11.969 13.711 1 96.25 3 LEU B C 1
ATOM 980 O O . LEU B 1 3 ? 2.998 11.117 13.711 1 96.25 3 LEU B O 1
ATOM 984 N N . HIS B 1 4 ? 1.212 12 14.641 1 94.88 4 HIS B N 1
ATOM 985 C CA . HIS B 1 4 ? 1.054 10.906 15.586 1 94.88 4 HIS B CA 1
ATOM 986 C C . HIS B 1 4 ? 0.092 9.852 15.055 1 94.88 4 HIS B C 1
ATOM 988 O O . HIS B 1 4 ? -1.124 9.977 15.211 1 94.88 4 HIS B O 1
ATOM 994 N N . CYS B 1 5 ? 0.579 8.836 14.523 1 95.88 5 CYS B N 1
ATOM 995 C CA . CYS B 1 5 ? -0.167 7.758 13.875 1 95.88 5 CYS B CA 1
ATOM 996 C C . CYS B 1 5 ? -0.325 6.566 14.812 1 95.88 5 CYS B C 1
ATOM 998 O O . CYS B 1 5 ? 0.651 6.105 15.406 1 95.88 5 CYS B O 1
ATOM 1000 N N . HIS B 1 6 ? -1.549 6.07 14.93 1 96 6 HIS B N 1
ATOM 1001 C CA . HIS B 1 6 ? -1.841 4.949 15.82 1 96 6 HIS B CA 1
ATOM 1002 C C . HIS B 1 6 ? -1.838 3.62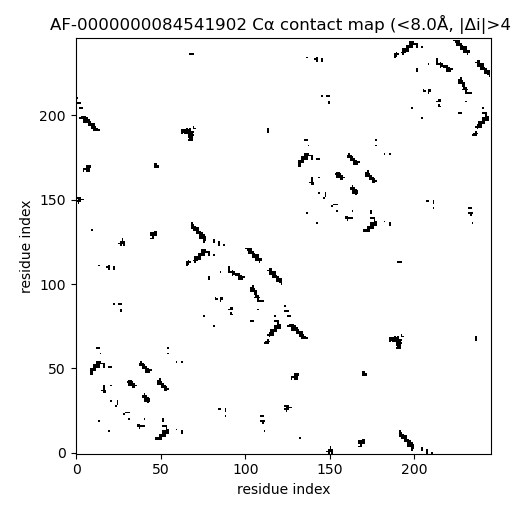9 15.055 1 96 6 HIS B C 1
ATOM 1004 O O . HIS B 1 6 ? -1.587 2.572 15.641 1 96 6 HIS B O 1
ATOM 1010 N N . ALA B 1 7 ? -2.135 3.66 13.875 1 97.25 7 ALA B N 1
ATOM 1011 C CA . ALA B 1 7 ? -2.197 2.479 13.023 1 97.25 7 ALA B CA 1
ATOM 1012 C C . ALA B 1 7 ? -2.016 2.854 11.555 1 97.25 7 ALA B C 1
ATOM 1014 O O . ALA B 1 7 ? -2.379 3.957 11.141 1 97.25 7 ALA B O 1
ATOM 1015 N N . ALA B 1 8 ? -1.425 2.002 10.859 1 98.56 8 ALA B N 1
ATOM 1016 C CA . ALA B 1 8 ? -1.271 2.16 9.414 1 98.56 8 ALA B CA 1
ATOM 1017 C C . ALA B 1 8 ? -1.736 0.911 8.672 1 98.56 8 ALA B C 1
ATOM 1019 O O . ALA B 1 8 ? -1.491 -0.212 9.117 1 98.56 8 ALA B O 1
ATOM 1020 N N . VAL B 1 9 ? -2.418 1.129 7.59 1 98.25 9 VAL B N 1
ATOM 1021 C CA . VAL B 1 9 ? -2.936 0.066 6.734 1 98.25 9 VAL B CA 1
ATOM 1022 C C . VAL B 1 9 ? -2.771 0.457 5.27 1 98.25 9 VAL B C 1
ATOM 1024 O O . VAL B 1 9 ? -2.809 1.642 4.926 1 98.25 9 VAL B O 1
ATOM 1027 N N . VAL B 1 10 ? -2.553 -0.522 4.438 1 98.44 10 VAL B N 1
ATOM 1028 C CA . VAL B 1 10 ? -2.658 -0.24 3.008 1 98.44 10 VAL B CA 1
ATOM 1029 C C . VAL B 1 10 ? -4.047 -0.623 2.506 1 98.44 10 VAL B C 1
ATOM 1031 O O . VAL B 1 10 ? -4.598 -1.649 2.912 1 98.44 10 VAL B O 1
ATOM 1034 N N . THR B 1 11 ? -4.559 0.23 1.606 1 96.94 11 THR B N 1
ATOM 1035 C CA . THR B 1 11 ? -5.895 -0.047 1.088 1 96.94 11 THR B CA 1
ATOM 1036 C C . THR B 1 11 ? -5.902 0.004 -0.438 1 96.94 11 THR B C 1
ATOM 1038 O O . THR B 1 11 ? -5.082 0.69 -1.046 1 96.94 11 THR B O 1
ATOM 1041 N N . ILE B 1 12 ? -6.832 -0.738 -0.998 1 96.38 12 ILE B N 1
ATOM 1042 C CA . ILE B 1 12 ? -7.121 -0.698 -2.428 1 96.38 12 ILE B CA 1
ATOM 1043 C C . ILE B 1 12 ? -8.578 -0.312 -2.65 1 96.38 12 ILE B C 1
ATOM 1045 O O . ILE B 1 12 ? -9.484 -0.9 -2.051 1 96.38 12 ILE B O 1
ATOM 1049 N N . SER B 1 13 ? -8.758 0.681 -3.475 1 94.88 13 SER B N 1
ATOM 1050 C CA . SER B 1 13 ? -10.117 1.017 -3.879 1 94.88 13 SER B CA 1
ATOM 1051 C C . SER B 1 13 ? -10.539 0.225 -5.113 1 94.88 13 SER B C 1
ATOM 1053 O O . SER B 1 13 ? -9.719 -0.037 -6 1 94.88 13 SER B O 1
ATOM 1055 N N . THR B 1 14 ? -11.773 -0.181 -5.172 1 94.12 14 THR B N 1
ATOM 1056 C CA . THR B 1 14 ? -12.289 -0.91 -6.324 1 94.12 14 THR B CA 1
ATOM 1057 C C . THR B 1 14 ? -13.789 -0.688 -6.477 1 94.12 14 THR B C 1
ATOM 1059 O O . THR B 1 14 ? -14.516 -0.578 -5.48 1 94.12 14 THR B O 1
ATOM 1062 N N . PRO B 1 15 ? -14.289 -0.613 -7.727 1 91.25 15 PRO B N 1
ATOM 1063 C CA . PRO B 1 15 ? -15.742 -0.566 -7.918 1 91.25 15 PRO B CA 1
ATOM 1064 C C . PRO B 1 15 ? -16.406 -1.932 -7.746 1 91.25 15 PRO B C 1
ATOM 1066 O O . PRO B 1 15 ? -17.625 -2.021 -7.68 1 91.25 15 PRO B O 1
ATOM 1069 N N . ASN B 1 16 ? -15.641 -2.973 -7.695 1 92.75 16 ASN B N 1
ATOM 1070 C CA . ASN B 1 16 ? -16.172 -4.328 -7.555 1 92.75 16 ASN B CA 1
ATOM 1071 C C . ASN B 1 16 ? -15.5 -5.066 -6.398 1 92.75 16 ASN B C 1
ATOM 1073 O O . ASN B 1 16 ? -14.648 -5.926 -6.613 1 92.75 16 ASN B O 1
ATOM 1077 N N . LEU B 1 17 ? -15.977 -4.812 -5.246 1 96.69 17 LEU B N 1
ATOM 1078 C CA . LEU B 1 17 ? -15.391 -5.324 -4.012 1 96.69 17 LEU B CA 1
ATOM 1079 C C . LEU B 1 17 ? -15.438 -6.848 -3.98 1 96.69 17 LEU B C 1
ATOM 1081 O O . LEU B 1 17 ? -14.469 -7.5 -3.584 1 96.69 17 LEU B O 1
ATOM 1085 N N . ALA B 1 18 ? -16.531 -7.398 -4.391 1 97.56 18 ALA B N 1
ATOM 1086 C CA . ALA B 1 18 ? -16.719 -8.844 -4.336 1 97.56 18 ALA B CA 1
ATOM 1087 C C . ALA B 1 18 ? -15.664 -9.57 -5.164 1 97.56 18 ALA B C 1
ATOM 1089 O O . ALA B 1 18 ? -15.047 -10.523 -4.691 1 97.56 18 ALA B O 1
ATOM 1090 N N . GLN B 1 19 ? -15.477 -9.086 -6.352 1 96.88 19 GLN B N 1
ATOM 1091 C CA . GLN B 1 19 ? -14.508 -9.711 -7.254 1 96.88 19 GLN B CA 1
ATOM 1092 C C . GLN B 1 19 ? -13.094 -9.641 -6.684 1 96.88 19 GLN B C 1
ATOM 1094 O O . GLN B 1 19 ? -12.383 -10.648 -6.656 1 96.88 19 GLN B O 1
ATOM 1099 N N . LEU B 1 20 ? -12.672 -8.5 -6.242 1 97.12 20 LEU B N 1
ATOM 1100 C CA . LEU B 1 20 ? -11.312 -8.336 -5.75 1 97.12 20 LEU B CA 1
ATOM 1101 C C . LEU B 1 20 ? -11.109 -9.078 -4.434 1 97.12 20 LEU B C 1
ATOM 1103 O O . LEU B 1 20 ? -10.055 -9.672 -4.207 1 97.12 20 LEU B O 1
ATOM 1107 N N . SER B 1 21 ? -12.102 -9.031 -3.592 1 98.31 21 SER B N 1
ATOM 1108 C CA . SER B 1 21 ? -12.039 -9.789 -2.344 1 98.31 21 SER B CA 1
ATOM 1109 C C . SER B 1 21 ? -11.898 -11.281 -2.607 1 98.31 21 SER B C 1
ATOM 1111 O O . SER B 1 21 ? -11.133 -11.969 -1.925 1 98.31 21 SER B O 1
ATOM 1113 N N . GLN B 1 22 ? -12.586 -11.773 -3.578 1 98.19 22 GLN B N 1
ATOM 1114 C CA . GLN B 1 22 ? -12.5 -13.188 -3.922 1 98.19 22 GLN B CA 1
ATOM 1115 C C . GLN B 1 22 ? -11.102 -13.539 -4.43 1 98.19 22 GLN B C 1
ATOM 1117 O O . GLN B 1 22 ? -10.555 -14.586 -4.078 1 98.19 22 GLN B O 1
ATOM 1122 N N . PHE B 1 23 ? -10.586 -12.703 -5.234 1 98.31 23 PHE B N 1
ATOM 1123 C CA . PHE B 1 23 ? -9.234 -12.93 -5.727 1 98.31 23 PHE B CA 1
ATOM 1124 C C . PHE B 1 23 ? -8.258 -13.086 -4.566 1 98.31 23 PHE B C 1
ATOM 1126 O O . PHE B 1 23 ? -7.492 -14.055 -4.52 1 98.31 23 PHE B O 1
ATOM 1133 N N . TYR B 1 24 ? -8.242 -12.141 -3.66 1 98.62 24 TYR B N 1
ATOM 1134 C CA . TYR B 1 24 ? -7.285 -12.18 -2.561 1 98.62 24 TYR B CA 1
ATOM 1135 C C . TYR B 1 24 ? -7.582 -13.352 -1.625 1 98.62 24 TYR B C 1
ATOM 1137 O O . TYR B 1 24 ? -6.668 -13.945 -1.05 1 98.62 24 TYR B O 1
ATOM 1145 N N . SER B 1 25 ? -8.867 -13.695 -1.453 1 98.56 25 SER B N 1
ATOM 1146 C CA . SER B 1 25 ? -9.203 -14.883 -0.683 1 98.56 25 SER B CA 1
ATOM 1147 C C . SER B 1 25 ? -8.578 -16.141 -1.302 1 98.56 25 SER B C 1
ATOM 1149 O O . SER B 1 25 ? -8 -16.953 -0.595 1 98.56 25 SER B O 1
ATOM 1151 N N . ASP B 1 26 ? -8.703 -16.266 -2.588 1 98.31 26 ASP B N 1
ATOM 1152 C CA . ASP B 1 26 ? -8.148 -17.422 -3.299 1 98.31 26 ASP B CA 1
ATOM 1153 C C . ASP B 1 26 ? -6.625 -17.406 -3.27 1 98.31 26 ASP B C 1
ATOM 1155 O O . ASP B 1 26 ? -5.992 -18.438 -3.043 1 98.31 26 ASP B O 1
ATOM 1159 N N . LEU B 1 27 ? -6.07 -16.266 -3.514 1 98.38 27 LEU B N 1
ATOM 1160 C CA . LEU B 1 27 ? -4.621 -16.125 -3.555 1 98.38 27 LEU B CA 1
ATOM 1161 C C . LEU B 1 27 ? -4 -16.5 -2.215 1 98.38 27 LEU B C 1
ATOM 1163 O O . LEU B 1 27 ? -2.992 -17.219 -2.168 1 98.38 27 LEU B O 1
ATOM 1167 N N . LEU B 1 28 ? -4.613 -16.016 -1.136 1 97.31 28 LEU B N 1
ATOM 1168 C CA . LEU B 1 28 ? -4.027 -16.141 0.195 1 97.31 28 LEU B CA 1
ATOM 1169 C C . LEU B 1 28 ? -4.559 -17.391 0.904 1 97.31 28 LEU B C 1
ATOM 1171 O O . LEU B 1 28 ? -4.016 -17.797 1.932 1 97.31 28 LEU B O 1
ATOM 1175 N N . GLY B 1 29 ? -5.633 -17.938 0.385 1 96.62 29 GLY B N 1
ATOM 1176 C CA . GLY B 1 29 ? -6.199 -19.141 0.96 1 96.62 29 GLY B CA 1
ATOM 1177 C C . GLY B 1 29 ? -6.949 -18.891 2.256 1 96.62 29 GLY B C 1
ATOM 1178 O O . GLY B 1 29 ? -6.953 -19.75 3.146 1 96.62 29 GLY B O 1
ATOM 1179 N N . MET B 1 30 ? -7.445 -17.688 2.432 1 96.38 30 MET B N 1
ATOM 1180 C CA . MET B 1 30 ? -8.172 -17.328 3.643 1 96.38 30 MET B CA 1
ATOM 1181 C C . MET B 1 30 ? -9.258 -16.297 3.334 1 96.38 30 MET B C 1
ATOM 1183 O O . MET B 1 30 ? -9.117 -15.492 2.408 1 96.38 30 MET B O 1
ATOM 1187 N N . PRO B 1 31 ? -10.328 -16.359 4.094 1 97.25 31 PRO B N 1
ATOM 1188 C CA . PRO B 1 31 ? -11.32 -15.297 3.945 1 97.25 31 PRO B CA 1
ATOM 1189 C C . PRO B 1 31 ? -10.875 -13.984 4.59 1 97.25 31 PRO B C 1
ATOM 1191 O O . PRO B 1 31 ? -9.953 -13.969 5.402 1 97.25 31 PRO B O 1
ATOM 1194 N N . PRO B 1 32 ? -11.531 -12.875 4.133 1 98.44 32 PRO B N 1
ATOM 1195 C CA . PRO B 1 32 ? -11.242 -11.641 4.863 1 98.44 32 PRO B CA 1
ATOM 1196 C C . PRO B 1 32 ? -11.664 -11.703 6.328 1 98.44 32 PRO B C 1
ATOM 1198 O O . PRO B 1 32 ? -12.672 -12.336 6.652 1 98.44 32 PRO B O 1
ATOM 1201 N N . GLN B 1 33 ? -10.93 -11.039 7.184 1 98.38 33 GLN B N 1
ATOM 1202 C CA . GLN B 1 33 ? -11.273 -10.961 8.602 1 98.38 33 GLN B CA 1
ATOM 1203 C C . GLN B 1 33 ? -12.516 -10.109 8.82 1 98.38 33 GLN B C 1
ATOM 1205 O O . GLN B 1 33 ? -13.273 -10.336 9.766 1 98.38 33 GLN B O 1
ATOM 1210 N N . ILE B 1 34 ? -12.664 -9.094 8.047 1 97.38 34 ILE B N 1
ATOM 1211 C CA . ILE B 1 34 ? -13.836 -8.219 8 1 97.38 34 ILE B CA 1
ATOM 1212 C C . ILE B 1 34 ? -14.406 -8.195 6.586 1 97.38 34 ILE B C 1
ATOM 1214 O O . ILE B 1 34 ? -13.656 -8.102 5.609 1 97.38 34 ILE B O 1
ATOM 1218 N N . TYR B 1 35 ? -15.68 -8.344 6.484 1 97.88 35 TYR B N 1
ATOM 1219 C CA . TYR B 1 35 ? -16.344 -8.211 5.191 1 97.88 35 TYR B CA 1
ATOM 1220 C C . TYR B 1 35 ? -17.719 -7.559 5.348 1 97.88 35 TYR B C 1
ATOM 1222 O O . TYR B 1 35 ? -18.578 -8.07 6.059 1 97.88 35 TYR B O 1
ATOM 1230 N N . ILE B 1 36 ? -17.766 -6.449 4.805 1 96.12 36 ILE B N 1
ATOM 1231 C CA . ILE B 1 36 ? -19.031 -5.742 4.688 1 96.12 36 ILE B CA 1
ATOM 1232 C C . ILE B 1 36 ? -19.406 -5.582 3.213 1 96.12 36 ILE B C 1
ATOM 1234 O O . ILE B 1 36 ? -18.734 -4.844 2.48 1 96.12 36 ILE B O 1
ATOM 1238 N N . GLU B 1 37 ? -20.422 -6.211 2.844 1 95.5 37 GLU B N 1
ATOM 1239 C CA . GLU B 1 37 ? -20.812 -6.277 1.438 1 95.5 37 GLU B CA 1
ATOM 1240 C C . GLU B 1 37 ? -20.938 -4.883 0.833 1 95.5 37 GLU B C 1
ATOM 1242 O O . GLU B 1 37 ? -21.594 -4.008 1.407 1 95.5 37 GLU B O 1
ATOM 1247 N N . GLY B 1 38 ? -20.266 -4.734 -0.317 1 93.69 38 GLY B N 1
ATOM 1248 C CA . GLY B 1 38 ? -20.359 -3.484 -1.059 1 93.69 38 GLY B CA 1
ATOM 1249 C C . GLY B 1 38 ? -19.656 -2.33 -0.369 1 93.69 38 GLY B C 1
ATOM 1250 O O . GLY B 1 38 ? -19.844 -1.17 -0.742 1 93.69 38 GLY B O 1
ATOM 1251 N N . VAL B 1 39 ? -18.922 -2.633 0.716 1 94.44 39 VAL B N 1
ATOM 1252 C CA . VAL B 1 39 ? -18.344 -1.523 1.466 1 94.44 39 VAL B CA 1
ATOM 1253 C C . VAL B 1 39 ? -16.859 -1.786 1.712 1 94.44 39 VAL B C 1
ATOM 1255 O O . VAL B 1 39 ? -16.016 -0.984 1.321 1 94.44 39 VAL B O 1
ATOM 1258 N N . TYR B 1 40 ? -16.609 -2.967 2.336 1 96.56 40 TYR B N 1
ATOM 1259 C CA . TYR B 1 40 ? -15.25 -3.086 2.869 1 96.56 40 TYR B CA 1
ATOM 1260 C C . TYR B 1 40 ? -14.875 -4.547 3.088 1 96.56 40 TYR B C 1
ATOM 1262 O O . TYR B 1 40 ? -15.719 -5.355 3.49 1 96.56 40 TYR B O 1
ATOM 1270 N N . ALA B 1 41 ? -13.656 -4.941 2.826 1 98.44 41 ALA B N 1
ATOM 1271 C CA . ALA B 1 41 ? -13.016 -6.199 3.195 1 98.44 41 ALA B CA 1
ATOM 1272 C C . ALA B 1 41 ? -11.609 -5.953 3.748 1 98.44 41 ALA B C 1
ATOM 1274 O O . ALA B 1 41 ? -10.906 -5.051 3.293 1 98.44 41 ALA B O 1
ATOM 1275 N N . GLU B 1 42 ? -11.195 -6.82 4.695 1 98.75 42 GLU B N 1
ATOM 1276 C CA . GLU B 1 42 ? -9.859 -6.672 5.27 1 98.75 42 GLU B CA 1
ATOM 1277 C C . GLU B 1 42 ? -9.18 -8.023 5.445 1 98.75 42 GLU B C 1
ATOM 1279 O O . GLU B 1 42 ? -9.781 -8.961 5.969 1 98.75 42 GLU B O 1
ATOM 1284 N N . PHE B 1 43 ? -7.941 -8.125 5.02 1 98.75 43 PHE B N 1
ATOM 1285 C CA . PHE B 1 43 ? -7.113 -9.312 5.148 1 98.75 43 PHE B CA 1
ATOM 1286 C C . PHE B 1 43 ? -5.93 -9.055 6.074 1 98.75 43 PHE B C 1
ATOM 1288 O O . PHE B 1 43 ? -5.344 -7.969 6.051 1 98.75 43 PHE B O 1
ATOM 1295 N N . GLN B 1 44 ? -5.633 -10.016 6.879 1 98 44 GLN B N 1
ATOM 1296 C CA . GLN B 1 44 ? -4.426 -9.961 7.699 1 98 44 GLN B CA 1
ATOM 1297 C C .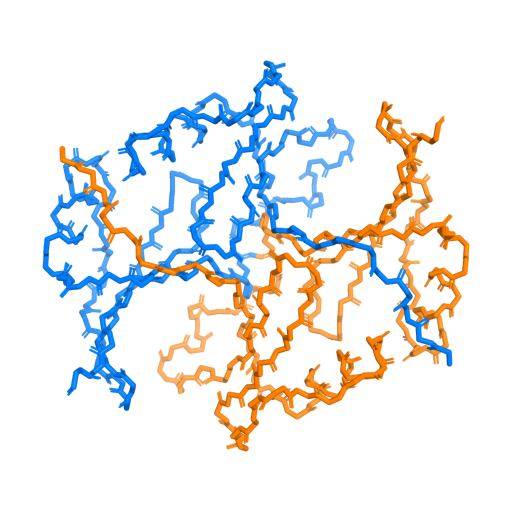 GLN B 1 44 ? -3.307 -10.797 7.078 1 98 44 GLN B C 1
ATOM 1299 O O . GLN B 1 44 ? -3.367 -12.023 7.078 1 98 44 GLN B O 1
ATOM 1304 N N . LEU B 1 45 ? -2.293 -10.125 6.562 1 98 45 LEU B N 1
ATOM 1305 C CA . LEU B 1 45 ? -1.069 -10.758 6.086 1 98 45 LEU B CA 1
ATOM 1306 C C . LEU B 1 45 ? 0.034 -10.672 7.133 1 98 45 LEU B C 1
ATOM 1308 O O . LEU B 1 45 ? -0.085 -9.922 8.109 1 98 45 LEU B O 1
ATOM 1312 N N . PRO B 1 46 ? 1.052 -11.523 7.004 1 97.56 46 PRO B N 1
ATOM 1313 C CA . PRO B 1 46 ? 2.178 -11.344 7.926 1 97.56 46 PRO B CA 1
ATOM 1314 C C . PRO B 1 46 ? 2.805 -9.953 7.828 1 97.56 46 PRO B C 1
ATOM 1316 O O . PRO B 1 46 ? 3.443 -9.633 6.824 1 97.56 46 PRO B O 1
ATOM 1319 N N . GLY B 1 47 ? 2.488 -9.094 8.836 1 97.56 47 GLY B N 1
ATOM 1320 C CA . GLY B 1 47 ? 3.131 -7.793 8.93 1 97.56 47 GLY B CA 1
ATOM 1321 C C . GLY B 1 47 ? 2.328 -6.68 8.289 1 97.56 47 GLY B C 1
ATOM 1322 O O . GLY B 1 47 ? 2.771 -5.531 8.242 1 97.56 47 GLY B O 1
ATOM 1323 N N . LEU B 1 48 ? 1.137 -6.984 7.789 1 98 48 LEU B N 1
ATOM 1324 C CA . LEU B 1 48 ? 0.434 -5.973 7.008 1 98 48 LEU B CA 1
ATOM 1325 C C . LEU B 1 48 ? -1.065 -6.25 6.98 1 98 48 LEU B C 1
ATOM 1327 O O . LEU B 1 48 ? -1.486 -7.391 6.789 1 98 48 LEU B O 1
ATOM 1331 N N . ARG B 1 49 ? -1.866 -5.254 7.191 1 98.5 49 ARG B N 1
ATOM 1332 C CA . ARG B 1 49 ? -3.295 -5.34 6.906 1 98.5 49 ARG B CA 1
ATOM 1333 C C . ARG B 1 49 ? -3.613 -4.758 5.531 1 98.5 49 ARG B C 1
ATOM 1335 O O . ARG B 1 49 ? -3.137 -3.678 5.184 1 98.5 49 ARG B O 1
ATOM 1342 N N . LEU B 1 50 ? -4.395 -5.492 4.809 1 98.75 50 LEU B N 1
ATOM 1343 C CA . LEU B 1 50 ? -4.879 -5.051 3.508 1 98.75 50 LEU B CA 1
ATOM 1344 C C . LEU B 1 50 ? -6.379 -4.766 3.555 1 98.75 50 LEU B C 1
ATOM 1346 O O . LEU B 1 50 ? -7.18 -5.68 3.768 1 98.75 50 LEU B O 1
ATOM 1350 N N . GLY B 1 51 ? -6.707 -3.535 3.369 1 98.25 51 GLY B N 1
ATOM 1351 C CA . GLY B 1 51 ? -8.102 -3.168 3.201 1 98.25 51 GLY B CA 1
ATOM 1352 C C . GLY B 1 51 ? -8.5 -2.986 1.748 1 98.25 51 GLY B C 1
ATOM 1353 O O . GLY B 1 51 ? -7.711 -2.498 0.938 1 98.25 51 GLY B O 1
ATOM 1354 N N . ILE B 1 52 ? -9.664 -3.363 1.463 1 97.75 52 ILE B N 1
ATOM 1355 C CA . ILE B 1 52 ? -10.273 -3.145 0.154 1 97.75 52 ILE B CA 1
ATOM 1356 C C . ILE B 1 52 ? -11.625 -2.451 0.32 1 97.75 52 ILE B C 1
ATOM 1358 O O . ILE B 1 52 ? -12.453 -2.885 1.118 1 97.75 52 ILE B O 1
ATOM 1362 N N . PHE B 1 53 ? -11.797 -1.371 -0.422 1 95.44 53 PHE B N 1
ATOM 1363 C CA . PHE B 1 53 ? -13.062 -0.665 -0.217 1 95.44 53 PHE B CA 1
ATOM 1364 C C . PHE B 1 53 ? -13.641 -0.191 -1.545 1 95.44 53 PHE B C 1
ATOM 1366 O O . PHE B 1 53 ? -12.898 -0.005 -2.518 1 95.44 53 PHE B O 1
ATOM 1373 N N . GLU B 1 54 ? -14.883 -0.045 -1.586 1 92.81 54 GLU B N 1
ATOM 1374 C CA . GLU B 1 54 ? -15.586 0.576 -2.705 1 92.81 54 GLU B CA 1
ATOM 1375 C C . GLU B 1 54 ? -15.805 2.066 -2.463 1 92.81 54 GLU B C 1
ATOM 1377 O O . GLU B 1 54 ? -16.453 2.455 -1.494 1 92.81 54 GLU B O 1
ATOM 1382 N N . PRO B 1 55 ? -15.219 2.848 -3.354 1 87.69 55 PRO B N 1
ATOM 1383 C CA . PRO B 1 55 ? -15.422 4.285 -3.15 1 87.69 55 PRO B CA 1
ATOM 1384 C C . PRO B 1 55 ? -16.875 4.711 -3.369 1 87.69 55 PRO B C 1
ATOM 1386 O O . PRO B 1 55 ? -17.594 4.086 -4.152 1 87.69 55 PRO B O 1
ATOM 1389 N N . ARG B 1 56 ? -17.203 5.742 -2.637 1 82.69 56 ARG B N 1
ATOM 1390 C CA . ARG B 1 56 ? -18.516 6.332 -2.896 1 82.69 56 ARG B CA 1
ATOM 1391 C C . ARG B 1 56 ? -18.562 6.945 -4.289 1 82.69 56 ARG B C 1
ATOM 1393 O O . ARG B 1 56 ? -17.531 7.312 -4.855 1 82.69 56 ARG B O 1
ATOM 1400 N N . SER B 1 57 ? -19.703 6.949 -4.824 1 76.69 57 SER B N 1
ATOM 1401 C CA . SER B 1 57 ? -19.906 7.422 -6.188 1 76.69 57 SER B CA 1
ATOM 1402 C C . SER B 1 57 ? -19.188 8.742 -6.426 1 76.69 57 SER B C 1
ATOM 1404 O O . SER B 1 57 ? -18.547 8.938 -7.465 1 76.69 57 SER B O 1
ATOM 1406 N N . GLY B 1 58 ? -19.219 9.625 -5.578 1 72.31 58 GLY B N 1
ATOM 1407 C CA . GLY B 1 58 ? -18.609 10.93 -5.75 1 72.31 58 GLY B CA 1
ATOM 1408 C C . GLY B 1 58 ? -17.094 10.883 -5.711 1 72.31 58 GLY B C 1
ATOM 1409 O O . GLY B 1 58 ? -16.422 11.812 -6.164 1 72.31 58 GLY B O 1
ATOM 1410 N N . ASP B 1 59 ? -16.516 9.789 -5.227 1 76.56 59 ASP B N 1
ATOM 1411 C CA . ASP B 1 59 ? -15.07 9.695 -5.02 1 76.56 59 ASP B CA 1
ATOM 1412 C C . ASP B 1 59 ? -14.422 8.805 -6.086 1 76.56 59 ASP B C 1
ATOM 1414 O O . ASP B 1 59 ? -13.203 8.664 -6.121 1 76.56 59 ASP B O 1
ATOM 1418 N N . ARG B 1 60 ? -15.172 8.234 -7.031 1 75.31 60 ARG B N 1
ATOM 1419 C CA . ARG B 1 60 ? -14.68 7.23 -7.969 1 75.31 60 ARG B CA 1
ATOM 1420 C C . ARG B 1 60 ? -13.609 7.812 -8.883 1 75.31 60 ARG B C 1
ATOM 1422 O O . ARG B 1 60 ? -12.641 7.125 -9.227 1 75.31 60 ARG B O 1
ATOM 1429 N N . GLN B 1 61 ? -13.734 9.039 -9.148 1 74.88 61 GLN B N 1
ATOM 1430 C CA . GLN B 1 61 ? -12.773 9.68 -10.039 1 74.88 61 GLN B CA 1
ATOM 1431 C C . GLN B 1 61 ? -11.406 9.805 -9.375 1 74.88 61 GLN B C 1
ATOM 1433 O O . GLN B 1 61 ? -10.375 9.75 -10.039 1 74.88 61 GLN B O 1
ATOM 1438 N N . GLU B 1 62 ? -11.445 9.859 -8.031 1 76.5 62 GLU B N 1
ATOM 1439 C CA . GLU B 1 62 ? -10.227 10 -7.234 1 76.5 62 GLU B CA 1
ATOM 1440 C C . GLU B 1 62 ? -9.352 8.75 -7.348 1 76.5 62 GLU B C 1
ATOM 1442 O O . GLU B 1 62 ? -8.125 8.836 -7.23 1 76.5 62 GLU B O 1
ATOM 1447 N N . PHE B 1 63 ? -10.039 7.633 -7.715 1 77.44 63 PHE B N 1
ATOM 1448 C CA . PHE B 1 63 ? -9.359 6.344 -7.695 1 77.44 63 PHE B CA 1
ATOM 1449 C C . PHE B 1 63 ? -9.305 5.738 -9.094 1 77.44 63 PHE B C 1
ATOM 1451 O O . PHE B 1 63 ? -9.18 4.523 -9.242 1 77.44 63 PHE B O 1
ATOM 1458 N N . SER B 1 64 ? -9.367 6.414 -10.125 1 67.12 64 SER B N 1
ATOM 1459 C CA . SER B 1 64 ? -9.719 5.957 -11.461 1 67.12 64 SER B CA 1
ATOM 1460 C C . SER B 1 64 ? -8.531 5.297 -12.156 1 67.12 64 SER B C 1
ATOM 1462 O O . SER B 1 64 ? -8.688 4.66 -13.195 1 67.12 64 SER B O 1
ATOM 1464 N N . SER B 1 65 ? -7.312 5.379 -11.508 1 65.19 65 SER B N 1
ATOM 1465 C CA . SER B 1 65 ? -6.23 4.688 -12.203 1 65.19 65 SER B CA 1
ATOM 1466 C C . SER B 1 65 ? -5.633 3.582 -11.344 1 65.19 65 SER B C 1
ATOM 1468 O O . SER B 1 65 ? -5.344 3.799 -10.164 1 65.19 65 SER B O 1
ATOM 1470 N N . PRO B 1 66 ? -5.691 2.35 -11.898 1 58.72 66 PRO B N 1
ATOM 1471 C CA . PRO B 1 66 ? -5.094 1.257 -11.133 1 58.72 66 PRO B CA 1
ATOM 1472 C C . PRO B 1 66 ? -3.57 1.346 -11.07 1 58.72 66 PRO B C 1
ATOM 1474 O O . PRO B 1 66 ? -2.945 0.709 -10.219 1 58.72 66 PRO B O 1
ATOM 1477 N N . LYS B 1 67 ? -3.104 2.16 -11.984 1 66.62 67 LYS B N 1
ATOM 1478 C CA . LYS B 1 67 ? -1.646 2.246 -12.039 1 66.62 67 LYS B CA 1
ATOM 1479 C C . LYS B 1 67 ? -1.122 3.316 -11.086 1 66.62 67 LYS B C 1
ATOM 1481 O O . LYS B 1 67 ? -1.797 4.32 -10.836 1 66.62 67 LYS B O 1
ATOM 1486 N N . GLY B 1 68 ? -0.193 2.861 -10.258 1 83.38 68 GLY B N 1
ATOM 1487 C CA . GLY B 1 68 ? 0.448 3.807 -9.352 1 83.38 68 GLY B CA 1
ATOM 1488 C C . GLY B 1 68 ? 1.805 3.338 -8.867 1 83.38 68 GLY B C 1
ATOM 1489 O O . GLY B 1 68 ? 2.293 2.287 -9.289 1 83.38 68 GLY B O 1
ATOM 1490 N N . ALA B 1 69 ? 2.375 4.195 -8.148 1 91.88 69 ALA B N 1
ATOM 1491 C CA . ALA B 1 69 ? 3.729 3.959 -7.652 1 91.88 69 ALA B CA 1
ATOM 1492 C C . ALA B 1 69 ? 3.721 2.988 -6.473 1 91.88 69 ALA B C 1
ATOM 1494 O O . ALA B 1 69 ? 4.77 2.469 -6.082 1 91.88 69 ALA B O 1
ATOM 1495 N N . MET B 1 70 ? 2.523 2.67 -5.941 1 95.25 70 MET B N 1
ATOM 1496 C CA . MET B 1 70 ? 2.443 1.782 -4.785 1 95.25 70 MET B CA 1
ATOM 1497 C C . MET B 1 70 ? 2.234 0.336 -5.223 1 95.25 70 MET B C 1
ATOM 1499 O O . MET B 1 70 ? 1.511 0.072 -6.184 1 95.25 70 MET B O 1
ATOM 1503 N N . SER B 1 71 ? 2.834 -0.566 -4.5 1 96.19 71 SER B N 1
ATOM 1504 C CA . SER B 1 71 ? 2.711 -1.999 -4.742 1 96.19 71 SER B CA 1
ATOM 1505 C C . SER B 1 71 ? 2.59 -2.773 -3.432 1 96.19 71 SER B C 1
ATOM 1507 O O . SER B 1 71 ? 3.127 -2.354 -2.404 1 96.19 71 SER B O 1
ATOM 1509 N N . LEU B 1 72 ? 1.847 -3.84 -3.488 1 97.62 72 LEU B N 1
ATOM 1510 C CA . LEU B 1 72 ? 1.875 -4.844 -2.432 1 97.62 72 LEU B CA 1
ATOM 1511 C C . LEU B 1 72 ? 3 -5.848 -2.664 1 97.62 72 LEU B C 1
ATOM 1513 O O . LEU B 1 72 ? 3.012 -6.551 -3.678 1 97.62 72 LEU B O 1
ATOM 1517 N N . CYS B 1 73 ? 3.949 -5.934 -1.756 1 97.62 73 CYS B N 1
ATOM 1518 C CA . CYS B 1 73 ? 5.094 -6.824 -1.9 1 97.62 73 CYS B CA 1
ATOM 1519 C C . CYS B 1 73 ? 4.945 -8.047 -1.002 1 97.62 73 CYS B C 1
ATOM 1521 O O . CYS B 1 73 ? 4.812 -7.918 0.216 1 97.62 73 CYS B O 1
ATOM 1523 N N . LEU B 1 74 ? 5.02 -9.188 -1.583 1 98.31 74 LEU B N 1
ATOM 1524 C CA . LEU B 1 74 ? 4.832 -10.453 -0.876 1 98.31 74 LEU B CA 1
ATOM 1525 C C . LEU B 1 74 ? 6.086 -11.312 -0.962 1 98.31 74 LEU B C 1
ATOM 1527 O O . LEU B 1 74 ? 6.539 -11.648 -2.059 1 98.31 74 LEU B O 1
ATOM 1531 N N . GLN B 1 75 ? 6.59 -11.664 0.16 1 98.06 75 GLN B N 1
ATOM 1532 C CA . GLN B 1 75 ? 7.754 -12.539 0.213 1 98.06 75 GLN B CA 1
ATOM 1533 C C . GLN B 1 75 ? 7.332 -14.008 0.23 1 98.06 75 GLN B C 1
ATOM 1535 O O . GLN B 1 75 ? 6.48 -14.406 1.025 1 98.06 75 GLN B O 1
ATOM 1540 N N . VAL B 1 76 ? 7.98 -14.797 -0.61 1 98.06 76 VAL B N 1
ATOM 1541 C CA . VAL B 1 76 ? 7.684 -16.219 -0.68 1 98.06 76 VAL B CA 1
ATOM 1542 C C . VAL B 1 76 ? 8.984 -17.016 -0.605 1 98.06 76 VAL B C 1
ATOM 1544 O O . VAL B 1 76 ? 10.07 -16.469 -0.778 1 98.06 76 VAL B O 1
ATOM 1547 N N . SER B 1 77 ? 8.883 -18.328 -0.288 1 97 77 SER B N 1
ATOM 1548 C CA . SER B 1 77 ? 10.055 -19.203 -0.229 1 97 77 SER B CA 1
ATOM 1549 C C . SER B 1 77 ? 10.352 -19.812 -1.592 1 97 77 SER B C 1
ATOM 1551 O O . SER B 1 77 ? 11.477 -20.25 -1.848 1 97 77 SER B O 1
ATOM 1553 N N . ASP B 1 78 ? 9.359 -19.859 -2.449 1 97.06 78 ASP B N 1
ATOM 1554 C CA . ASP B 1 78 ? 9.453 -20.484 -3.766 1 97.06 78 ASP B CA 1
ATOM 1555 C C . ASP B 1 78 ? 8.734 -19.641 -4.82 1 97.06 78 ASP B C 1
ATOM 1557 O O . ASP B 1 78 ? 7.516 -19.734 -4.973 1 97.06 78 ASP B O 1
ATOM 1561 N N . LEU B 1 79 ? 9.516 -18.938 -5.633 1 97.81 79 LEU B N 1
ATOM 1562 C CA . LEU B 1 79 ? 8.969 -17.984 -6.594 1 97.81 79 LEU B CA 1
ATOM 1563 C C . LEU B 1 79 ? 8.227 -18.703 -7.715 1 97.81 79 LEU B C 1
ATOM 1565 O O . LEU B 1 79 ? 7.168 -18.266 -8.156 1 97.81 79 LEU B O 1
ATOM 1569 N N . GLU B 1 80 ? 8.742 -19.828 -8.188 1 97.5 80 GLU B N 1
ATOM 1570 C CA . GLU B 1 80 ? 8.109 -20.594 -9.25 1 97.5 80 GLU B CA 1
ATOM 1571 C C . GLU B 1 80 ? 6.734 -21.109 -8.828 1 97.5 80 GLU B C 1
ATOM 1573 O O . GLU B 1 80 ? 5.781 -21.062 -9.609 1 97.5 80 GLU B O 1
ATOM 1578 N N . LYS B 1 81 ? 6.668 -21.547 -7.664 1 97.94 81 LYS B N 1
ATOM 1579 C CA . LYS B 1 81 ? 5.383 -22.016 -7.148 1 97.94 81 LYS B CA 1
ATOM 1580 C C . LYS B 1 81 ? 4.387 -20.859 -7.051 1 97.94 81 LYS B C 1
ATOM 1582 O O . LYS B 1 81 ? 3.203 -21.031 -7.348 1 97.94 81 LYS B O 1
ATOM 1587 N N . ALA B 1 82 ? 4.887 -19.734 -6.586 1 98.12 82 ALA B N 1
ATOM 1588 C CA . ALA B 1 82 ? 4.031 -18.547 -6.504 1 98.12 82 ALA B CA 1
ATOM 1589 C C . ALA B 1 82 ? 3.49 -18.172 -7.879 1 98.12 82 ALA B C 1
ATOM 1591 O O . ALA B 1 82 ? 2.312 -17.828 -8.016 1 98.12 82 ALA B O 1
ATOM 1592 N N . ILE B 1 83 ? 4.352 -18.203 -8.852 1 98 83 ILE B N 1
ATOM 1593 C CA . ILE B 1 83 ? 3.953 -17.891 -10.219 1 98 83 ILE B CA 1
ATOM 1594 C C . ILE B 1 83 ? 2.867 -18.859 -10.68 1 98 83 ILE B C 1
ATOM 1596 O O . ILE B 1 83 ? 1.883 -18.453 -11.297 1 98 83 ILE B O 1
ATOM 1600 N N . GLU B 1 84 ? 3.027 -20.109 -10.328 1 97.94 84 GLU B N 1
ATOM 1601 C CA . GLU B 1 84 ? 2.023 -21.109 -10.656 1 97.94 84 GLU B CA 1
ATOM 1602 C C . GLU B 1 84 ? 0.692 -20.812 -9.977 1 97.94 84 GLU B C 1
ATOM 1604 O O . GLU B 1 84 ? -0.373 -21 -10.562 1 97.94 84 GLU B O 1
ATOM 1609 N N . ASN B 1 85 ? 0.757 -20.375 -8.75 1 98 85 ASN B N 1
ATOM 1610 C CA . ASN B 1 85 ? -0.456 -19.984 -8.039 1 98 85 ASN B CA 1
ATOM 1611 C C . ASN B 1 85 ? -1.224 -18.891 -8.797 1 98 85 ASN B C 1
ATOM 1613 O O . ASN B 1 85 ? -2.441 -19 -8.953 1 98 85 ASN B O 1
ATOM 1617 N N . PHE B 1 86 ? -0.522 -17.875 -9.273 1 98.25 86 PHE B N 1
ATOM 1618 C CA . PHE B 1 86 ? -1.147 -16.797 -10.031 1 98.25 86 PHE B CA 1
ATOM 1619 C C . PHE B 1 86 ? -1.724 -17.328 -11.344 1 98.25 86 PHE B C 1
ATOM 1621 O O . PHE B 1 86 ? -2.812 -16.922 -11.75 1 98.25 86 PHE B O 1
ATOM 1628 N N . ARG B 1 87 ? -1.021 -18.203 -11.953 1 97.75 87 ARG B N 1
ATOM 1629 C CA . ARG B 1 87 ? -1.494 -18.781 -13.203 1 97.75 87 ARG B CA 1
ATOM 1630 C C . ARG B 1 87 ? -2.795 -19.547 -12.992 1 97.75 87 ARG B C 1
ATOM 1632 O O . ARG B 1 87 ? -3.738 -19.422 -13.773 1 97.75 87 ARG B O 1
ATOM 1639 N N . GLU B 1 88 ? -2.857 -20.281 -11.984 1 97.38 88 GLU B N 1
ATOM 1640 C CA . GLU B 1 88 ? -4.039 -21.094 -11.688 1 97.38 88 GLU B CA 1
ATOM 1641 C C . GLU B 1 88 ? -5.25 -20.219 -11.391 1 97.38 88 GLU B C 1
ATOM 1643 O O . GLU B 1 88 ? -6.387 -20.594 -11.68 1 97.38 88 GLU B O 1
ATOM 1648 N N . LEU B 1 89 ? -4.957 -19.078 -10.875 1 97.25 89 LEU B N 1
ATOM 1649 C CA . LEU B 1 89 ? -6.031 -18.141 -10.562 1 97.25 89 LEU B CA 1
ATOM 1650 C C . LEU B 1 89 ? -6.5 -17.406 -11.812 1 97.25 89 LEU B C 1
ATOM 1652 O O . LEU B 1 89 ? -7.508 -16.688 -11.781 1 97.25 89 LEU B O 1
ATOM 1656 N N . GLY B 1 90 ? -5.68 -17.547 -12.883 1 97.44 90 GLY B N 1
ATOM 1657 C CA . GLY B 1 90 ? -6.047 -16.906 -14.133 1 97.44 90 GLY B CA 1
ATOM 1658 C C . GLY B 1 90 ? -5.371 -15.555 -14.336 1 97.44 90 GLY B C 1
ATOM 1659 O O . GLY B 1 90 ? -5.758 -14.789 -15.211 1 97.44 90 GLY B O 1
ATOM 1660 N N . TYR B 1 91 ? -4.398 -15.242 -13.531 1 97.19 91 TYR B N 1
ATOM 1661 C CA . TYR B 1 91 ? -3.693 -13.969 -13.602 1 97.19 91 TYR B CA 1
ATOM 1662 C C . TYR B 1 91 ? -2.184 -14.18 -13.664 1 97.19 91 TYR B C 1
ATOM 1664 O O . TYR B 1 91 ? -1.449 -13.68 -12.805 1 97.19 91 TYR B O 1
ATOM 1672 N N . PRO B 1 92 ? -1.671 -14.812 -14.664 1 98 92 PRO B N 1
ATOM 1673 C CA . PRO B 1 92 ? -0.225 -15.031 -14.75 1 98 92 PRO B CA 1
ATOM 1674 C C . PRO B 1 92 ? 0.567 -13.734 -14.828 1 98 92 PRO B C 1
ATOM 1676 O O . PRO B 1 92 ? 0.15 -12.789 -15.508 1 98 92 PRO B O 1
ATOM 1679 N N . PRO B 1 93 ? 1.675 -13.672 -14.078 1 97.62 93 PRO B N 1
ATOM 1680 C CA . PRO B 1 93 ? 2.531 -12.5 -14.273 1 97.62 93 PRO B CA 1
ATOM 1681 C C . PRO B 1 93 ? 2.943 -12.305 -15.734 1 97.62 93 PRO B C 1
ATOM 1683 O O . PRO B 1 93 ? 3.311 -13.273 -16.406 1 97.62 93 PRO B O 1
ATOM 1686 N N . PRO B 1 94 ? 2.916 -11.102 -16.219 1 95.19 94 PRO B N 1
ATOM 1687 C CA . PRO B 1 94 ? 3.148 -10.883 -17.656 1 95.19 94 PRO B CA 1
ATOM 1688 C C . PRO B 1 94 ? 4.633 -10.828 -18.016 1 95.19 94 PRO B C 1
ATOM 1690 O O . PRO B 1 94 ? 4.992 -10.906 -19.188 1 95.19 94 PRO B O 1
ATOM 1693 N N . GLY B 1 95 ? 5.438 -10.562 -17.094 1 93.5 95 GLY B N 1
ATOM 1694 C CA . GLY B 1 95 ? 6.844 -10.336 -17.375 1 93.5 95 GLY B CA 1
ATOM 1695 C C . GLY B 1 95 ? 7.734 -11.484 -16.922 1 93.5 95 GLY B C 1
ATOM 1696 O O . GLY B 1 95 ? 7.266 -12.609 -16.75 1 93.5 95 GLY B O 1
ATOM 1697 N N . GLU B 1 96 ? 8.992 -11.148 -16.891 1 94.19 96 GLU B N 1
ATOM 1698 C CA . GLU B 1 96 ? 9.992 -12.141 -16.516 1 94.19 96 GLU B CA 1
ATOM 1699 C C . GLU B 1 96 ? 10.469 -11.945 -15.086 1 94.19 96 GLU B C 1
ATOM 1701 O O . GLU B 1 96 ? 10.25 -10.883 -14.492 1 94.19 96 GLU B O 1
ATOM 1706 N N . ILE B 1 97 ? 11.039 -13.016 -14.617 1 96.12 97 ILE B N 1
ATOM 1707 C CA . ILE B 1 97 ? 11.688 -12.922 -13.312 1 96.12 97 ILE B CA 1
ATOM 1708 C C . ILE B 1 97 ? 12.875 -11.961 -13.398 1 96.12 97 ILE B C 1
ATOM 1710 O O . ILE B 1 97 ? 13.664 -12.016 -14.336 1 96.12 97 ILE B O 1
ATOM 1714 N N . ILE B 1 98 ? 12.844 -11.086 -12.445 1 92.81 98 ILE B N 1
ATOM 1715 C CA . ILE B 1 98 ? 13.938 -10.133 -12.312 1 92.81 98 ILE B CA 1
ATOM 1716 C C . ILE B 1 98 ? 14.875 -10.562 -11.188 1 92.81 98 ILE B C 1
ATOM 1718 O O . ILE B 1 98 ? 14.422 -10.961 -10.109 1 92.81 98 ILE B O 1
ATOM 1722 N N . THR B 1 99 ? 16.125 -10.484 -11.445 1 90.25 99 THR B N 1
ATOM 1723 C CA . THR B 1 99 ? 17.094 -10.773 -10.406 1 90.25 99 THR B CA 1
ATOM 1724 C C . THR B 1 99 ? 17.703 -9.484 -9.852 1 90.25 99 THR B C 1
ATOM 1726 O O . THR B 1 99 ? 18.25 -8.68 -10.602 1 90.25 99 THR B O 1
ATOM 1729 N N . ALA B 1 100 ? 17.422 -9.258 -8.594 1 79.94 100 ALA B N 1
ATOM 1730 C CA . ALA B 1 100 ? 17.984 -8.109 -7.898 1 79.94 100 ALA B CA 1
ATOM 1731 C C . ALA B 1 100 ? 19 -8.562 -6.844 1 79.94 100 ALA B C 1
ATOM 1733 O O . ALA B 1 100 ? 19.203 -9.758 -6.652 1 79.94 100 ALA B O 1
ATOM 1734 N N . SER B 1 101 ? 19.656 -7.539 -6.25 1 80.5 101 SER B N 1
ATOM 1735 C CA . SER B 1 101 ? 20.672 -7.836 -5.242 1 80.5 101 SER B CA 1
ATOM 1736 C C . SER B 1 101 ? 20.078 -8.578 -4.055 1 80.5 101 SER B C 1
ATOM 1738 O O . SER B 1 101 ? 20.734 -9.398 -3.422 1 80.5 101 SER B O 1
ATOM 1740 N N . HIS B 1 102 ? 18.828 -8.406 -3.777 1 82.44 102 HIS B N 1
ATOM 1741 C CA . HIS B 1 102 ? 18.188 -8.961 -2.584 1 82.44 102 HIS B CA 1
ATOM 1742 C C . HIS B 1 102 ? 17.484 -10.273 -2.893 1 82.44 102 HIS B C 1
ATOM 1744 O O . HIS B 1 102 ? 16.984 -10.938 -1.986 1 82.44 102 HIS B O 1
ATOM 1750 N N . GLY B 1 103 ? 17.531 -10.672 -4.191 1 92.69 103 GLY B N 1
ATOM 1751 C CA . GLY B 1 103 ? 16.844 -11.898 -4.578 1 92.69 103 GLY B CA 1
ATOM 1752 C C . GLY B 1 103 ? 16.141 -11.789 -5.918 1 92.69 103 GLY B C 1
ATOM 1753 O O . GLY B 1 103 ? 16.547 -11.008 -6.777 1 92.69 103 GLY B O 1
ATOM 1754 N N . ARG B 1 104 ? 15.234 -12.734 -6.137 1 96.69 104 ARG B N 1
ATOM 1755 C CA . ARG B 1 104 ? 14.469 -12.773 -7.375 1 96.69 104 ARG B CA 1
ATOM 1756 C C . ARG B 1 104 ? 13.047 -12.25 -7.156 1 96.69 104 ARG B C 1
ATOM 1758 O O . ARG B 1 104 ? 12.461 -12.469 -6.094 1 96.69 104 ARG B O 1
ATOM 1765 N N . GLU B 1 105 ? 12.539 -11.57 -8.188 1 96.38 105 GLU B N 1
ATOM 1766 C CA . GLU B 1 105 ? 11.18 -11.055 -8.047 1 96.38 105 GLU B CA 1
ATOM 1767 C C . GLU B 1 105 ? 10.453 -11.047 -9.391 1 96.38 105 GLU B C 1
ATOM 1769 O O . GLU B 1 105 ? 11.07 -11.227 -10.445 1 96.38 105 GLU B O 1
ATOM 1774 N N . ILE B 1 106 ? 9.18 -10.922 -9.336 1 97 106 ILE B N 1
ATOM 1775 C CA . ILE B 1 106 ? 8.352 -10.773 -10.531 1 97 106 ILE B CA 1
ATOM 1776 C C . ILE B 1 106 ? 7.168 -9.867 -10.234 1 97 106 ILE B C 1
ATOM 1778 O O . ILE B 1 106 ? 6.68 -9.82 -9.102 1 97 106 ILE B O 1
ATOM 1782 N N . TYR B 1 107 ? 6.777 -9.109 -11.211 1 95.56 107 TYR B N 1
ATOM 1783 C CA . TYR B 1 107 ? 5.598 -8.258 -11.102 1 95.56 107 TYR B CA 1
ATOM 1784 C C . TYR B 1 107 ? 4.34 -9.016 -11.508 1 95.56 107 TYR B C 1
ATOM 1786 O O . TYR B 1 107 ? 4.277 -9.578 -12.602 1 95.56 107 TYR B O 1
ATOM 1794 N N . ALA B 1 108 ? 3.418 -9.094 -10.664 1 96.69 108 ALA B N 1
ATOM 1795 C CA . ALA B 1 108 ? 2.074 -9.609 -10.906 1 96.69 108 ALA B CA 1
ATOM 1796 C C . ALA B 1 108 ? 1.024 -8.523 -10.711 1 96.69 108 ALA B C 1
ATOM 1798 O O . ALA B 1 108 ? 1.337 -7.426 -10.242 1 96.69 108 ALA B O 1
ATOM 1799 N N . TYR B 1 109 ? -0.211 -8.844 -11.07 1 95.44 109 TYR B N 1
ATOM 1800 C CA . TYR B 1 109 ? -1.297 -7.875 -10.977 1 95.44 109 TYR B CA 1
ATOM 1801 C C . TYR B 1 109 ? -2.59 -8.547 -10.531 1 95.44 109 TYR B C 1
ATOM 1803 O O . TYR B 1 109 ? -2.898 -9.664 -10.961 1 95.44 109 TYR B O 1
ATOM 1811 N N . ASP B 1 110 ? -3.295 -7.828 -9.711 1 95.94 110 ASP B N 1
ATOM 1812 C CA . ASP B 1 110 ? -4.617 -8.336 -9.352 1 95.94 110 ASP B CA 1
ATOM 1813 C C . ASP B 1 110 ? -5.633 -8.047 -10.453 1 95.94 110 ASP B C 1
ATOM 1815 O O . ASP B 1 110 ? -5.297 -7.43 -11.469 1 95.94 110 ASP B O 1
ATOM 1819 N N . PRO B 1 111 ? -6.883 -8.5 -10.359 1 94.75 111 PRO B N 1
ATOM 1820 C CA . PRO B 1 111 ? -7.859 -8.367 -11.438 1 94.75 111 PRO B CA 1
ATOM 1821 C C . PRO B 1 111 ? -8.133 -6.914 -11.812 1 94.75 111 PRO B C 1
ATOM 1823 O O . PRO B 1 111 ? -8.609 -6.637 -12.914 1 94.75 111 PRO B O 1
ATOM 1826 N N . CYS B 1 112 ? -7.789 -5.992 -10.914 1 92.38 112 CYS B N 1
ATOM 1827 C CA . CYS B 1 112 ? -8.055 -4.578 -11.156 1 92.38 112 CYS B CA 1
ATOM 1828 C C . CYS B 1 112 ? -6.793 -3.848 -11.602 1 92.38 112 CYS B C 1
ATOM 1830 O O . CYS B 1 112 ? -6.793 -2.623 -11.727 1 92.38 112 CYS B O 1
ATOM 1832 N N . GLY B 1 113 ? -5.695 -4.578 -11.719 1 92.44 113 GLY B N 1
ATOM 1833 C CA . GLY B 1 113 ? -4.477 -4.004 -12.266 1 92.44 113 GLY B CA 1
ATOM 1834 C C . GLY B 1 113 ? -3.539 -3.467 -11.195 1 92.44 113 GLY B C 1
ATOM 1835 O O . GLY B 1 113 ? -2.531 -2.828 -11.516 1 92.44 113 GLY B O 1
ATOM 1836 N N . ASN B 1 114 ? -3.844 -3.607 -9.898 1 94.25 114 ASN B N 1
ATOM 1837 C CA . ASN B 1 114 ? -2.924 -3.215 -8.836 1 94.25 114 ASN B CA 1
ATOM 1838 C C . ASN B 1 114 ? -1.68 -4.102 -8.82 1 94.25 114 ASN B C 1
ATOM 1840 O O . ASN B 1 114 ? -1.78 -5.32 -8.953 1 94.25 114 ASN B O 1
ATOM 1844 N N . ARG B 1 115 ? -0.596 -3.488 -8.609 1 95.38 115 ARG B N 1
ATOM 1845 C CA . ARG B 1 115 ? 0.67 -4.203 -8.727 1 95.38 115 ARG B CA 1
ATOM 1846 C C . ARG B 1 115 ? 0.98 -4.984 -7.457 1 95.38 115 ARG B C 1
ATOM 1848 O O . ARG B 1 115 ? 0.814 -4.469 -6.352 1 95.38 115 ARG B O 1
ATOM 1855 N N . ILE B 1 116 ? 1.37 -6.191 -7.668 1 97 116 ILE B N 1
ATOM 1856 C CA . ILE B 1 116 ? 1.892 -7.078 -6.633 1 97 116 ILE B CA 1
ATOM 1857 C C . ILE B 1 116 ? 3.316 -7.496 -6.98 1 97 116 ILE B C 1
ATOM 1859 O O . ILE B 1 116 ? 3.564 -8.031 -8.07 1 97 116 ILE B O 1
ATOM 1863 N N . ILE B 1 117 ? 4.234 -7.215 -6.129 1 96.81 117 ILE B N 1
ATOM 1864 C CA . ILE B 1 117 ? 5.594 -7.719 -6.301 1 96.81 117 ILE B CA 1
ATOM 1865 C C . ILE B 1 117 ? 5.777 -9 -5.492 1 96.81 117 ILE B C 1
ATOM 1867 O O . ILE B 1 117 ? 5.586 -9 -4.273 1 96.81 117 ILE B O 1
ATOM 1871 N N . VAL B 1 118 ? 6.086 -10.055 -6.133 1 97.94 118 VAL B N 1
ATOM 1872 C CA . VAL B 1 118 ? 6.379 -11.32 -5.469 1 97.94 118 VAL B CA 1
ATOM 1873 C C . VAL B 1 118 ? 7.883 -11.586 -5.5 1 97.94 118 VAL B C 1
ATOM 1875 O O . VAL B 1 118 ? 8.508 -11.531 -6.562 1 97.94 118 VAL B O 1
ATOM 1878 N N . TYR B 1 119 ? 8.414 -11.852 -4.305 1 97.31 119 TYR B N 1
ATOM 1879 C CA . TYR B 1 119 ? 9.867 -11.992 -4.344 1 97.31 119 TYR B CA 1
ATOM 1880 C C . TYR B 1 119 ? 10.328 -13.094 -3.393 1 97.31 119 TYR B C 1
ATOM 1882 O O . TYR B 1 119 ? 9.656 -13.391 -2.404 1 97.31 119 TYR B O 1
ATOM 1890 N N . GLU B 1 120 ? 11.367 -13.688 -3.736 1 97.69 120 GLU B N 1
ATOM 1891 C CA . GLU B 1 120 ? 12.117 -14.68 -2.975 1 97.69 120 GLU B CA 1
ATOM 1892 C C . GLU B 1 120 ? 13.492 -14.148 -2.576 1 97.69 120 GLU B C 1
ATOM 1894 O O . GLU B 1 120 ? 14.32 -13.844 -3.438 1 97.69 120 GLU B O 1
ATOM 1899 N N . SER B 1 121 ? 13.633 -13.969 -1.264 1 93.38 121 SER B N 1
ATOM 1900 C CA . SER B 1 121 ? 14.883 -13.398 -0.774 1 93.38 121 SER B CA 1
ATOM 1901 C C . SER B 1 121 ? 16.062 -14.32 -1.066 1 93.38 121 SER B C 1
ATOM 1903 O O . SER B 1 121 ? 15.906 -15.539 -1.121 1 93.38 121 SER B O 1
ATOM 1905 N N . LYS B 1 122 ? 17.188 -13.633 -1.359 1 84.69 122 LYS B N 1
ATOM 1906 C CA . LYS B 1 122 ? 18.406 -14.398 -1.541 1 84.69 122 LYS B CA 1
ATOM 1907 C C . LYS B 1 122 ? 18.844 -15.047 -0.233 1 84.69 122 LYS B C 1
ATOM 1909 O O . LYS B 1 122 ? 18.828 -14.406 0.822 1 84.69 122 LYS B O 1
ATOM 1914 N N . THR B 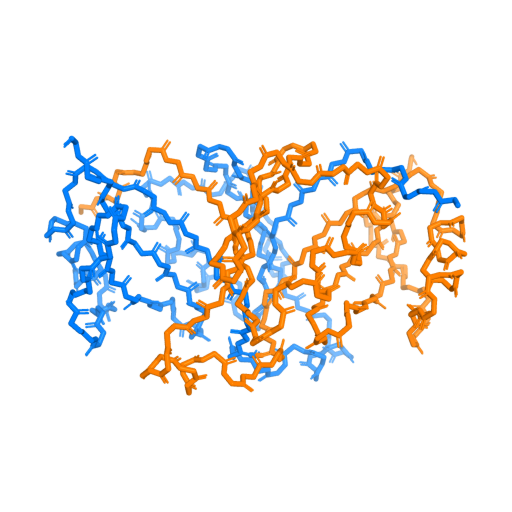1 123 ? 18.578 -16.422 -0.013 1 64.31 123 THR B N 1
ATOM 1915 C CA . THR B 1 123 ? 19.078 -17.172 1.136 1 64.31 123 THR B CA 1
ATOM 1916 C C . THR B 1 123 ? 20.594 -17.031 1.261 1 64.31 123 THR B C 1
ATOM 1918 O O . THR B 1 123 ? 21.297 -17 0.255 1 64.31 123 THR B O 1
#

Solvent-accessible surface area (backbone atoms only — not comparable to full-atom values): 12898 Å² total; per-residue (Å²): 118,54,45,68,63,72,36,35,36,41,34,35,54,34,95,51,46,68,63,55,52,48,50,51,21,50,44,56,64,45,76,56,81,41,76,42,86,84,43,37,37,29,37,83,48,50,56,28,40,42,36,37,30,36,62,52,82,92,46,44,75,79,43,69,36,38,47,24,23,50,30,47,33,36,32,30,91,48,56,69,58,44,48,49,34,32,40,74,73,70,40,53,50,85,67,64,80,41,80,52,96,64,23,40,32,36,56,30,47,48,101,71,49,39,42,29,37,41,29,21,66,62,127,118,54,45,68,62,71,35,35,37,41,32,34,54,34,94,51,44,69,62,54,51,49,50,51,22,50,44,56,63,44,74,55,80,40,76,41,88,83,45,37,36,30,37,84,49,50,57,29,40,43,36,36,32,37,60,55,80,91,47,43,76,79,42,69,36,36,48,24,23,51,29,46,32,36,32,30,89,47,57,70,58,45,47,49,33,32,40,74,74,71,40,54,50,85,67,64,78,40,80,52,97,64,23,40,33,37,57,31,46,50,100,72,50,39,41,29,38,42,30,22,67,62,127

InterPro domains:
  IPR004360 Glyoxalase/fosfomycin resistance/dioxygenase domain [PF00903] (10-116)
  IPR029068 Glyoxalase/Bleomycin resistance protein/Dihydroxybiphenyl dioxygenase [G3DSA:3.10.180.10] (6-123)
  IPR029068 Glyoxalase/Bleomycin resistance protein/Dihydroxybiphenyl dioxygenase [SSF54593] (10-120)
  IPR037523 Vicinal oxygen chelate (VOC), core domain [PS51819] (6-121)

pLDDT: mean 93.18, std 8.45, range [58.72, 98.75]

Nearest PDB structures (foldseek):
  2kjz-assembly1_B  TM=7.692E-01  e=2.776E-07  Agrobacterium fabrum str. C58
  5umw-assembly2_B  TM=7.351E-01  e=2.197E-06  Streptomyces sp. CB03234
  5umw-assembly3_D  TM=7.266E-01  e=9.714E-06  Streptomyces sp. CB03234
  6cky-assembly1_B  TM=7.695E-01  e=2.401E-05  Streptomyces uncialis
  4qb5-assembly1_A  TM=7.125E-01  e=4.583E-05  Rhodoferax ferrireducens T118

Organism: NCBI:txid376219

Sequence (246 aa):
MVLHCHAAVVTISTPNLAQLSQFYSDLLGMPPQIYIEGVYAEFQLPGLRLGIFEPRSGDRQEFSSPKGAMSLCLQVSDLEKAIENFRELGYPPPGEIITASHGREIYAYDPCGNRIIVYESKTMVLHCHAAVVTISTPNLAQLSQFYSDLLGMPPQIYIEGVYAEFQLPGLRLGIFEPRSGDRQEFSSPKGAMSLCLQVSDLEKAIENFRELGYPPPGEIITASHGREIYAYDPCGNRIIVYESKT

Radius of gyration: 17.28 Å; Cα contacts (8 Å, |Δi|>4): 602; chains: 2; bounding box: 42×47×37 Å